Protein 7UGB (pdb70)

Sequence (347 aa):
PEMVRGQVFDVGPRYTNLSYIGEGAYGMVCSAYDNLNKVRVAIKKISPFEHQTYCQRTLREIKILLRFRHENIIGINDIIRAPTIEQMKDVYIVQDLMETDLYKLLKTQHLSNDHICYFLYQILRGLKYIHSANVLHRDLKPSNLLLNTTCDLKICDFGLARVALTEYVATRWYRAPEIMLNSKGYTKSSIDIWSVGCILAEMLSNRPIFPGKHYLDQLLNHILGILGSPSQEDLNCIINLKARNYLLSLPHKNKVPWNRLFPNADSKALDLLDKMLTFNPHKRIEVEQALAHPYLEQYYDPSDEPIAEAPFKLDDLPKEKLKELIFEETARFQPIRARRGLPRLAVSD

B-factor: mean 47.33, std 16.4, range [21.01, 119.12]

InterPro domains:
  IPR000719 Protein kinase domain [PF00069] (23-311)
  IPR000719 Protein kinase domain [PS50011] (23-311)
  IPR000719 Protein kinase domain [SM00220] (23-311)
  IPR003527 Mitogen-activated protein (MAP) kinase, conserved site [PS01351] (57-159)
  IPR008271 Serine/threonine-protein kinase, active site [PS00108] (143-155)
  IPR008349 Mitogen-activated protein (MAP) kinase, ERK1/2 [PR01770] (11-28)
  IPR008349 Mitogen-activated protein (MAP) kinase, ERK1/2 [PR01770] (116-125)
  IPR008349 Mitogen-activated protein (MAP) kinase, ERK1/2 [PR01770] (171-181)
  IPR008349 Mitogen-activated protein (MAP) kinase, ERK1/2 [PR01770] (229-240)
  IPR008349 Mitogen-activated protein (MAP) kinase, ERK1/2 [PR01770] (250-260)
  IPR008349 Mitogen-activated protein (MAP) kinase, ERK1/2 [PR01770] (311-321)
  IPR011009 Protein kinase-like domain superfamily [SSF56112] (17-320)
  IPR017441 Protein kinase, ATP binding site [PS00107] (29-53)
  IPR050117 Mitogen-activated protein (MAP) kinase [PTHR24055] (22-313)

Foldseek 3Di:
DDDDPRHDDPPDDQWADWAFDQDFPFWGKIWTAGNVVGHIWIKTKGQQLVDQLNLLLLLQQLVVQDQDDDQQAKHFPAKDADPDLVRGGMIITITHDFDAWQLVVLVPDADDLVLLLLLLLSLLLVLQQCVLQQKAQQDDDRRQWGAHPVGRTHGHRSSPMDRQAPDDGPAPLQFALCRLLVLPSDGNLRVLSSSLQVSLCSLPSDGQQHAPDSVRSVCSLCQAQWQDDPVLLVSRPPPVSSVVSVPDDTHDHHQPCVVRVPDDVQSSVLSCLSSDNRSVSRDDSLVSCVRPSNVVPNDVVPRDHDPHHDDRSPDDSVVSSVSSCVSNVVNDD/DCVVVVHDDDDPVD

CATH classification: 1.10.510.10

Organism: Rattus norvegicus (NCBI:txid10116)

Radius of gyration: 20.98 Å; Cα contacts (8 Å, |Δi|>4): 570; chains: 2; bounding box: 49×48×61 Å

GO terms:
  GO:0035094 response to nicotine (P, IGI)
  GO:0004674 protein serine/threonine kinase activity (F, IDA)
  GO:0018105 peptidyl-serine phosphorylation (P, IDA)
  GO:0005737 cytoplasm (C, IDA)
  GO:0005886 plasma membrane (C, IDA)
  GO:0005901 caveola (C, IDA)
  GO:0005634 nucleus (C, TAS)
  GO:0005739 mitochondrion (C, TAS)
  GO:0005769 early endosome (C, TAS)
  GO:0005770 late endosome (C, TAS)
  GO:0005794 Golgi apparatus (C, TAS)
  GO:0005829 cytosol (C, TAS)
  GO:0005856 cytoskeleton (C, TAS)
  GO:0005901 caveola (C, TAS)
  GO:0005925 focal adhesion (C, TAS)
  GO:2000641 regulation of early endosome to late endosome transport (P, TAS)
  GO:0032872 regulation of stress-activated MAPK cascade (P, TAS)
  GO:0051493 regulation of cytoskeleton organization (P, TAS)
  GO:0072584 caveolin-mediated endocytosis (P, TAS)
  GO:0090170 regulation of Golgi inheritance (P, TAS)

Structure (mmCIF, N/CA/C/O backbone):
data_7UGB
#
_entry.id   7UGB
#
_cell.length_a   45.888
_cell.length_b   66.679
_cell.length_c   116.969
_cell.angle_alpha   90.000
_cell.angle_beta   90.000
_cell.angle_gamma   90.000
#
_symmetry.space_group_name_H-M   'P 21 21 21'
#
loop_
_entity.id
_entity.type
_entity.pdbx_description
1 polymer 'Mitogen-activated protein kinase 1'
2 polymer 'Interferon-stimulated gene 20 kDa protein'
3 non-polymer 'PHOSPHOAMINOPHOSPHONIC ACID-ADENYLATE ESTER'
4 water water
#
loop_
_atom_site.group_PDB
_atom_site.id
_atom_site.type_symbol
_atom_site.label_atom_id
_atom_site.label_alt_id
_atom_site.label_comp_id
_atom_site.label_asym_id
_atom_site.label_entity_id
_atom_site.label_seq_id
_atom_site.pdbx_PDB_ins_code
_atom_site.Cartn_x
_atom_site.Cartn_y
_atom_site.Cartn_z
_atom_site.occupancy
_atom_site.B_iso_or_equiv
_atom_site.auth_seq_id
_atom_site.auth_comp_id
_atom_site.auth_asym_id
_atom_site.auth_atom_id
_atom_site.pdbx_PDB_model_num
ATOM 1 N N . PRO A 1 31 ? -22.841 7.914 0.007 1.00 93.33 11 PRO A N 1
ATOM 2 C CA . PRO A 1 31 ? -22.164 7.039 0.974 1.00 94.85 11 PRO A CA 1
ATOM 3 C C . PRO A 1 31 ? -22.760 7.174 2.373 1.00 92.47 11 PRO A C 1
ATOM 4 O O . PRO A 1 31 ? -22.859 8.285 2.878 1.00 92.02 11 PRO A O 1
ATOM 8 N N . GLU A 1 32 ? -23.137 6.062 2.997 1.00 92.67 12 GLU A N 1
ATOM 9 C CA . GLU A 1 32 ? -23.836 6.124 4.274 1.00 93.03 12 GLU A CA 1
ATOM 10 C C . GLU A 1 32 ? -22.866 6.380 5.430 1.00 90.74 12 GLU A C 1
ATOM 11 O O . GLU A 1 32 ? -21.707 5.959 5.404 1.00 91.51 12 GLU A O 1
ATOM 17 N N . MET A 1 33 ? -23.353 7.098 6.443 1.00 91.93 13 MET A N 1
ATOM 18 C CA . MET A 1 33 ? -22.577 7.438 7.631 1.00 86.23 13 MET A CA 1
ATOM 19 C C . MET A 1 33 ? -23.203 6.802 8.867 1.00 85.70 13 MET A C 1
ATOM 20 O O . MET A 1 33 ? -24.430 6.746 8.993 1.00 89.14 13 MET A O 1
ATOM 25 N N . VAL A 1 34 ? -22.355 6.322 9.778 1.00 84.50 14 VAL A N 1
ATOM 26 C CA . VAL A 1 34 ? -22.791 5.708 11.031 1.00 78.83 14 VAL A CA 1
ATOM 27 C C . VAL A 1 34 ? -22.067 6.390 12.183 1.00 83.31 14 VAL A C 1
ATOM 28 O O . VAL A 1 34 ? -20.837 6.303 12.280 1.00 83.93 14 VAL A O 1
ATOM 32 N N . ARG A 1 35 ? -22.8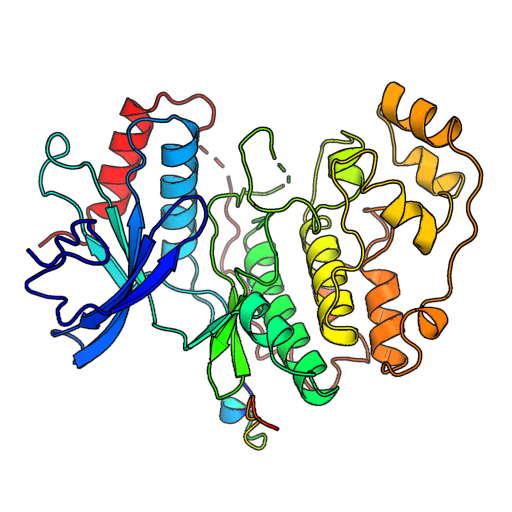29 7.043 13.069 1.00 83.48 15 ARG A N 1
ATOM 33 C CA . ARG A 1 35 ? -22.262 7.749 14.221 1.00 80.96 15 ARG A CA 1
ATOM 34 C C . ARG A 1 35 ? -21.164 8.718 13.785 1.00 86.96 15 ARG A C 1
ATOM 35 O O . ARG A 1 35 ? -20.092 8.786 14.395 1.00 92.03 15 ARG A O 1
ATOM 43 N N . GLY A 1 36 ? -21.425 9.464 12.710 1.00 89.41 16 GLY A N 1
ATOM 44 C CA . GLY A 1 36 ? -20.532 10.498 12.239 1.00 91.83 16 GLY A CA 1
ATOM 45 C C . GLY A 1 36 ? -19.421 10.031 11.317 1.00 93.18 16 GLY A C 1
ATOM 46 O O . GLY A 1 36 ? -18.896 10.840 10.544 1.00 98.80 16 GLY A O 1
ATOM 47 N N . GLN A 1 37 ? -19.043 8.756 11.380 1.00 92.88 17 GLN A N 1
ATOM 48 C CA . GLN A 1 37 ? -17.988 8.219 10.526 1.00 93.01 17 GLN A CA 1
ATOM 49 C C . GLN A 1 37 ? -18.577 7.676 9.226 1.00 94.96 17 GLN A C 1
ATOM 50 O O . GLN A 1 37 ? -19.658 7.077 9.217 1.00 93.53 17 GLN A O 1
ATOM 56 N N . VAL A 1 38 ? -17.854 7.888 8.125 1.00 87.17 18 VAL A N 1
ATOM 57 C CA . VAL A 1 38 ? -18.283 7.426 6.809 1.00 84.48 18 VAL A CA 1
ATOM 58 C C . VAL A 1 38 ? -18.035 5.927 6.680 1.00 72.53 18 VAL A C 1
ATOM 59 O O . VAL A 1 38 ? -17.051 5.390 7.199 1.00 69.44 18 VAL A O 1
ATOM 63 N N . PHE A 1 39 ? -18.939 5.242 5.964 1.00 71.94 19 PHE A N 1
ATOM 64 C CA . PHE A 1 39 ? -18.825 3.809 5.655 1.00 68.80 19 PHE A CA 1
ATOM 65 C C . PHE A 1 39 ? -19.095 3.623 4.161 1.00 64.97 19 PHE A C 1
ATOM 66 O O . PHE A 1 39 ? -20.226 3.352 3.752 1.00 62.31 19 PHE A O 1
ATOM 74 N N . ASP A 1 40 ? -18.052 3.758 3.344 1.00 57.03 20 ASP A N 1
ATOM 75 C CA . ASP A 1 40 ? -18.229 3.730 1.895 1.00 62.74 20 ASP A CA 1
ATOM 76 C C . ASP A 1 40 ? -18.158 2.281 1.422 1.00 59.33 20 ASP A C 1
ATOM 77 O O . ASP A 1 40 ? -17.157 1.814 0.871 1.00 57.26 20 ASP A O 1
ATOM 82 N N . VAL A 1 41 ? -19.259 1.563 1.643 1.00 56.43 21 VAL A N 1
ATOM 83 C CA . VAL A 1 41 ? -19.337 0.134 1.367 1.00 55.93 21 VAL A CA 1
ATOM 84 C C . VAL A 1 41 ? -20.373 -0.207 0.308 1.00 57.59 21 VAL A C 1
ATOM 85 O O . VAL A 1 41 ? -20.517 -1.384 -0.035 1.00 55.46 21 VAL A O 1
ATOM 89 N N . GLY A 1 42 ? -21.105 0.776 -0.212 1.00 56.98 22 GLY A N 1
ATOM 90 C CA . GLY A 1 42 ? -22.088 0.526 -1.243 1.00 56.83 22 GLY A CA 1
ATOM 91 C C . GLY A 1 42 ? -21.449 0.381 -2.603 1.00 59.70 22 GLY A C 1
ATOM 92 O O . GLY A 1 42 ? -20.270 0.699 -2.818 1.00 62.79 22 GLY A O 1
ATOM 93 N N . PRO A 1 43 ? -22.239 -0.111 -3.573 1.00 59.92 23 PRO A N 1
ATOM 94 C CA . PRO A 1 43 ? -23.650 -0.495 -3.451 1.00 57.38 23 PRO A CA 1
ATOM 95 C C . PRO A 1 43 ? -23.876 -1.921 -2.932 1.00 54.27 23 PRO A C 1
ATOM 96 O O . PRO A 1 43 ? -25.024 -2.286 -2.689 1.00 56.54 23 PRO A O 1
ATOM 100 N N . ARG A 1 44 ? -22.820 -2.720 -2.768 1.00 54.38 24 ARG A N 1
ATOM 101 C CA . ARG A 1 44 ? -23.032 -4.109 -2.364 1.00 52.29 24 ARG A CA 1
ATOM 102 C C . ARG A 1 44 ? -23.621 -4.203 -0.959 1.00 53.38 24 ARG A C 1
ATOM 103 O O . ARG A 1 44 ? -24.572 -4.961 -0.729 1.00 51.01 24 ARG A O 1
ATOM 111 N N . TYR A 1 45 ? -23.097 -3.426 -0.012 1.00 50.11 25 TYR A N 1
ATOM 112 C CA . TYR A 1 45 ? -23.549 -3.473 1.373 1.00 49.72 25 TYR A CA 1
ATOM 113 C C . TYR A 1 45 ? -24.316 -2.201 1.717 1.00 53.33 25 TYR A C 1
ATOM 114 O O . TYR A 1 45 ? -23.841 -1.094 1.439 1.00 51.70 25 TYR A O 1
ATOM 123 N N . THR A 1 46 ? -25.495 -2.367 2.327 1.00 52.20 26 THR A N 1
ATOM 124 C CA . THR A 1 46 ? -26.437 -1.282 2.586 1.00 54.60 26 THR A CA 1
ATOM 125 C C . THR A 1 46 ? -27.094 -1.491 3.951 1.00 54.89 26 THR A C 1
ATOM 126 O O . THR A 1 46 ? -26.878 -2.506 4.620 1.00 56.74 26 THR A O 1
ATOM 130 N N . ASN A 1 47 ? -27.912 -0.519 4.364 1.00 58.37 27 ASN A N 1
ATOM 131 C CA . ASN A 1 47 ? -28.730 -0.612 5.580 1.00 62.07 27 ASN A CA 1
ATOM 132 C C . ASN A 1 47 ? -27.862 -0.863 6.818 1.00 59.72 27 ASN A C 1
ATOM 133 O O . ASN A 1 47 ? -28.051 -1.824 7.564 1.00 58.19 27 ASN A O 1
ATOM 138 N N . LEU A 1 48 ? -26.912 0.043 7.031 1.00 59.85 28 LEU A N 1
ATOM 139 C CA . LEU A 1 48 ? -25.941 -0.103 8.105 1.00 57.06 28 LEU A CA 1
ATOM 140 C C . LEU A 1 48 ? -26.586 0.080 9.475 1.00 58.95 28 LEU A C 1
ATOM 141 O O . LEU A 1 48 ? -27.600 0.766 9.627 1.00 62.59 28 LEU A O 1
ATOM 146 N N . SER A 1 49 ? -25.975 -0.536 10.484 1.00 58.45 29 SER A N 1
ATOM 147 C CA . SER A 1 49 ? -26.417 -0.377 11.865 1.00 59.63 29 SER A CA 1
ATOM 148 C C . SER A 1 49 ? -25.212 -0.528 12.785 1.00 58.24 29 SER A C 1
ATOM 149 O O . SER A 1 49 ? -24.440 -1.484 12.652 1.00 54.64 29 SER A O 1
ATOM 152 N N . TYR A 1 50 ? -25.049 0.421 13.702 1.00 61.48 30 TYR A N 1
ATOM 153 C CA . TYR A 1 50 ? -23.881 0.428 14.570 1.00 60.88 30 TYR A CA 1
ATOM 154 C C . TYR A 1 50 ? -23.876 -0.790 15.489 1.00 59.20 30 TYR A C 1
ATOM 155 O O . TYR A 1 50 ? -24.894 -1.126 16.098 1.00 60.98 30 TYR A O 1
ATOM 164 N N . ILE A 1 51 ? -22.719 -1.444 15.599 1.00 56.15 31 ILE A N 1
ATOM 165 C CA . ILE A 1 51 ? -22.553 -2.559 16.524 1.00 54.90 31 ILE A CA 1
ATOM 166 C C . ILE A 1 51 ? -21.707 -2.109 17.705 1.00 60.53 31 ILE A C 1
ATOM 167 O O . ILE A 1 51 ? -22.170 -2.104 18.852 1.00 63.25 31 ILE A O 1
ATOM 172 N N . GLY A 1 52 ? -20.465 -1.737 17.431 1.00 61.80 32 GLY A N 1
ATOM 173 C CA . GLY A 1 52 ? -19.576 -1.304 18.488 1.00 63.75 32 GLY A CA 1
ATOM 174 C C . GLY A 1 52 ? -18.223 -0.949 17.917 1.00 61.99 32 GLY A C 1
ATOM 175 O O . GLY A 1 52 ? -18.039 -0.889 16.700 1.00 57.97 32 GLY A O 1
ATOM 176 N N . GLU A 1 53 ? -17.273 -0.705 18.817 1.00 60.18 33 GLU A N 1
ATOM 177 C CA . GLU A 1 53 ? -15.920 -0.326 18.443 1.00 65.74 33 GLU A CA 1
ATOM 178 C C . GLU A 1 53 ? -14.939 -0.950 19.421 1.00 68.21 33 GLU A C 1
ATOM 179 O O . GLU A 1 53 ? -15.200 -0.997 20.627 1.00 72.22 33 GLU A O 1
ATOM 185 N N . GLY A 1 54 ? -13.818 -1.423 18.901 1.00 55.98 34 GLY A N 1
ATOM 186 C CA . GLY A 1 54 ? -12.662 -1.741 19.710 1.00 59.39 34 GLY A CA 1
ATOM 187 C C . GLY A 1 54 ? -11.759 -0.536 19.850 1.00 60.12 34 GLY A C 1
ATOM 188 O O . GLY A 1 54 ? -12.203 0.615 19.783 1.00 66.19 34 GLY A O 1
ATOM 189 N N . ALA A 1 55 ? -10.470 -0.797 20.049 1.00 66.12 35 ALA A N 1
ATOM 190 C CA . ALA A 1 55 ? -9.470 0.261 20.089 1.00 67.03 35 ALA A CA 1
ATOM 191 C C . ALA A 1 55 ? -8.876 0.560 18.716 1.00 69.92 35 ALA A C 1
ATOM 192 O O . ALA A 1 55 ? -8.057 1.478 18.600 1.00 67.84 35 ALA A O 1
ATOM 194 N N . TYR A 1 56 ? -9.283 -0.177 17.673 1.00 58.70 36 TYR A N 1
ATOM 195 C CA . TYR A 1 56 ? -8.659 -0.059 16.362 1.00 61.46 36 TYR A CA 1
ATOM 196 C C . TYR A 1 56 ? -9.633 -0.066 15.191 1.00 64.52 36 TYR A C 1
ATOM 197 O O . TYR A 1 56 ? -9.195 0.167 14.060 1.00 67.12 36 TYR A O 1
ATOM 206 N N . GLY A 1 57 ? -10.919 -0.331 15.407 1.00 63.68 37 GLY A N 1
ATOM 207 C CA . GLY A 1 57 ? -11.868 -0.353 14.307 1.00 60.02 37 GLY A CA 1
ATOM 208 C C . GLY A 1 57 ? -13.279 -0.135 14.777 1.00 58.79 37 GLY A C 1
ATOM 209 O O . GLY A 1 57 ? -13.635 -0.461 15.917 1.00 58.29 37 GLY A O 1
ATOM 210 N N . MET A 1 58 ? -14.105 0.426 13.893 1.00 57.21 38 MET A N 1
ATOM 211 C CA . MET A 1 58 ? -15.531 0.598 14.132 1.00 59.10 38 MET A CA 1
ATOM 212 C C . MET A 1 58 ? -16.300 -0.465 13.359 1.00 50.46 38 MET A C 1
ATOM 213 O O . MET A 1 58 ? -16.082 -0.636 12.156 1.00 47.55 38 MET A O 1
ATOM 218 N N . VAL A 1 59 ? -17.202 -1.164 14.045 1.00 48.81 39 VAL A N 1
ATOM 219 C CA . VAL A 1 59 ? -17.905 -2.315 13.484 1.00 48.29 39 VAL A CA 1
ATOM 220 C C . VAL A 1 59 ? -19.383 -1.972 13.338 1.00 49.40 39 VAL A C 1
ATOM 221 O O . VAL A 1 59 ? -20.020 -1.503 14.291 1.00 50.86 39 VAL A O 1
ATOM 225 N N . CYS A 1 60 ? -19.916 -2.195 12.138 1.00 46.79 40 CYS A N 1
ATOM 226 C CA . CYS A 1 60 ? -21.337 -2.093 11.855 1.00 48.28 40 CYS A CA 1
ATOM 227 C C . CYS A 1 60 ? -21.835 -3.404 11.267 1.00 48.20 40 CYS A C 1
ATOM 228 O O . CYS A 1 60 ? -21.058 -4.236 10.791 1.00 43.19 40 CYS A O 1
ATOM 231 N N . SER A 1 61 ? -23.151 -3.570 11.294 1.00 50.58 41 SER A N 1
ATOM 232 C CA . SER A 1 61 ? -23.813 -4.589 10.496 1.00 46.85 41 SER A CA 1
ATOM 233 C C . SER A 1 61 ? -24.333 -3.954 9.215 1.00 46.77 41 SER A C 1
ATOM 234 O O . SER A 1 61 ? -24.593 -2.751 9.158 1.00 49.27 41 SER A O 1
ATOM 237 N N . ALA A 1 62 ? -24.484 -4.779 8.185 1.00 46.67 42 ALA A N 1
ATOM 238 C CA . ALA A 1 62 ? -24.945 -4.312 6.891 1.00 46.13 42 ALA A CA 1
ATOM 239 C C . ALA A 1 62 ? -25.626 -5.466 6.176 1.00 46.72 42 ALA A C 1
ATOM 240 O O . ALA A 1 62 ? -25.418 -6.633 6.509 1.00 46.90 42 ALA A O 1
ATOM 242 N N . TYR A 1 63 ? -26.442 -5.126 5.187 1.00 50.53 43 TYR A N 1
ATOM 243 C CA . TYR A 1 63 ? -27.082 -6.120 4.336 1.00 48.89 43 TYR A CA 1
ATOM 244 C C . TYR A 1 63 ? -26.217 -6.332 3.100 1.00 47.24 43 TYR A C 1
ATOM 245 O O . TYR A 1 63 ? -25.890 -5.374 2.389 1.00 46.93 43 TYR A O 1
ATOM 254 N N . ASP A 1 64 ? -25.834 -7.583 2.856 1.00 49.47 44 ASP A N 1
ATOM 255 C CA . ASP A 1 64 ? -25.055 -7.971 1.682 1.00 46.15 44 ASP A CA 1
ATOM 256 C C . ASP A 1 64 ? -26.051 -8.290 0.575 1.00 50.69 44 ASP A C 1
ATOM 257 O O . ASP A 1 64 ? -26.707 -9.330 0.607 1.00 48.92 44 ASP A O 1
ATOM 262 N N . ASN A 1 65 ? -26.167 -7.392 -0.408 1.00 48.93 45 ASN A N 1
ATOM 263 C CA . ASN A 1 65 ? -27.142 -7.563 -1.476 1.00 51.97 45 ASN A CA 1
ATOM 264 C C . ASN A 1 65 ? -26.752 -8.646 -2.474 1.00 52.96 45 ASN A C 1
ATOM 265 O O . ASN A 1 65 ? -27.576 -8.996 -3.325 1.00 55.85 45 ASN A O 1
ATOM 270 N N . LEU A 1 66 ? -25.524 -9.160 -2.416 1.00 53.09 46 LEU A N 1
ATOM 271 C CA . LEU A 1 66 ? -25.156 -10.308 -3.240 1.00 54.92 46 LEU A CA 1
ATOM 272 C C . LEU A 1 66 ? -25.653 -11.605 -2.610 1.00 53.06 46 LEU A C 1
ATOM 273 O O . LEU A 1 66 ? -26.446 -12.337 -3.208 1.00 56.37 46 LEU A O 1
ATOM 278 N N . ASN A 1 67 ? -25.213 -11.890 -1.388 1.00 48.46 47 ASN A N 1
ATOM 279 C CA . ASN A 1 67 ? -25.573 -13.129 -0.706 1.00 51.71 47 ASN A CA 1
ATOM 280 C C . ASN A 1 67 ? -26.911 -13.048 0.018 1.00 52.51 47 ASN A C 1
ATOM 281 O O . ASN A 1 67 ? -27.368 -14.067 0.550 1.00 53.61 47 ASN A O 1
ATOM 286 N N . LYS A 1 68 ? -27.528 -11.868 0.072 1.00 49.55 48 LYS A N 1
ATOM 287 C CA . LYS A 1 68 ? -28.871 -11.691 0.630 1.00 53.64 48 LYS A CA 1
ATOM 288 C C . LYS A 1 68 ? -28.941 -12.103 2.103 1.00 53.90 48 LYS A C 1
ATOM 289 O O . LYS A 1 68 ? -29.893 -12.758 2.534 1.00 57.17 48 LYS A O 1
ATOM 295 N N . VAL A 1 69 ? -27.934 -11.701 2.886 1.00 48.09 49 VAL A N 1
ATOM 296 C CA . VAL A 1 69 ? -27.911 -11.875 4.338 1.00 52.88 49 VAL A CA 1
ATOM 297 C C . VAL A 1 69 ? -27.208 -10.670 4.953 1.00 50.29 49 VAL A C 1
ATOM 298 O O . VAL A 1 69 ? -26.459 -9.955 4.285 1.00 50.84 49 VAL A O 1
ATOM 302 N N . ARG A 1 70 ? -27.434 -10.464 6.251 1.00 52.73 50 ARG A N 1
ATOM 303 C CA . ARG A 1 70 ? -26.727 -9.422 6.993 1.00 50.21 50 ARG A CA 1
ATOM 304 C C . ARG A 1 70 ? -25.359 -9.918 7.458 1.00 47.37 50 ARG A C 1
ATOM 305 O O . ARG A 1 70 ? -25.210 -11.064 7.891 1.00 48.12 50 ARG A O 1
ATOM 313 N N . VAL A 1 71 ? -24.358 -9.038 7.355 1.00 44.57 51 VAL A N 1
ATOM 314 C CA . VAL A 1 71 ? -22.964 -9.325 7.672 1.00 37.65 51 VAL A CA 1
ATOM 315 C C . VAL A 1 71 ? -22.455 -8.263 8.643 1.00 39.71 51 VAL A C 1
ATOM 316 O O . VAL A 1 71 ? -23.144 -7.287 8.940 1.00 41.09 51 VAL A O 1
ATOM 320 N N . ALA A 1 72 ? -21.230 -8.460 9.131 1.00 36.59 52 ALA A N 1
ATOM 321 C CA . ALA A 1 72 ? -20.519 -7.461 9.921 1.00 37.34 52 ALA A CA 1
ATOM 322 C C . ALA A 1 72 ? -19.409 -6.841 9.079 1.00 38.33 52 ALA A C 1
ATOM 323 O O . ALA A 1 72 ? -18.780 -7.524 8.265 1.00 37.64 52 ALA A O 1
ATOM 325 N N . ILE A 1 73 ? -19.168 -5.545 9.266 1.00 38.98 53 ILE A N 1
ATOM 326 C CA . ILE A 1 73 ? -18.125 -4.838 8.529 1.00 37.94 53 ILE A CA 1
ATOM 327 C C . ILE A 1 73 ? -17.319 -4.008 9.512 1.00 43.79 53 ILE A C 1
ATOM 328 O O . ILE A 1 73 ? -17.881 -3.170 10.226 1.00 43.83 53 ILE A O 1
ATOM 333 N N . LYS A 1 74 ? -16.007 -4.222 9.531 1.00 40.68 54 LYS A N 1
ATOM 334 C CA . LYS A 1 74 ? -15.107 -3.467 10.391 1.00 44.17 54 LYS A CA 1
ATOM 335 C C . LYS A 1 74 ? -14.315 -2.476 9.545 1.00 44.44 54 LYS A C 1
ATOM 336 O O . LYS A 1 74 ? -13.667 -2.862 8.570 1.00 42.35 54 LYS A O 1
ATOM 342 N N . LYS A 1 75 ? -14.386 -1.200 9.907 1.00 43.59 55 LYS A N 1
ATOM 343 C CA . LYS A 1 75 ? -13.627 -0.153 9.237 1.00 45.18 55 LYS A CA 1
ATOM 344 C C . LYS A 1 75 ? -12.328 0.108 9.993 1.00 49.90 55 LYS A C 1
ATOM 345 O O . LYS A 1 75 ? -12.345 0.346 11.208 1.00 47.36 55 LYS A O 1
ATOM 351 N N . ILE A 1 76 ? -11.207 0.064 9.274 1.00 47.66 56 ILE A N 1
ATOM 352 C CA . ILE A 1 76 ? -9.890 0.358 9.825 1.00 52.35 56 ILE A CA 1
ATOM 353 C C . ILE A 1 76 ? -9.260 1.468 8.996 1.00 49.68 56 ILE A C 1
ATOM 354 O O . ILE A 1 76 ? -9.338 1.453 7.762 1.00 49.94 56 ILE A O 1
ATOM 359 N N . SER A 1 77 ? -8.622 2.421 9.674 1.00 51.91 57 SER A N 1
ATOM 360 C CA . SER A 1 77 ? -7.913 3.526 9.030 1.00 54.88 57 SER A CA 1
ATOM 361 C C . SER A 1 77 ? -6.471 3.535 9.530 1.00 55.80 57 SER A C 1
ATOM 362 O O . SER A 1 77 ? -6.086 4.398 10.330 1.00 59.02 57 SER A O 1
ATOM 365 N N . PRO A 1 78 ? -5.642 2.609 9.055 1.00 53.48 58 PRO A N 1
ATOM 366 C CA . PRO A 1 78 ? -4.375 2.298 9.739 1.00 56.54 58 PRO A CA 1
ATOM 367 C C . PRO A 1 78 ? -3.116 2.924 9.154 1.00 56.34 58 PRO A C 1
ATOM 368 O O . PRO A 1 78 ? -2.048 2.746 9.744 1.00 57.16 58 PRO A O 1
ATOM 372 N N . PHE A 1 79 ? -3.194 3.645 8.044 1.00 57.88 59 PHE A N 1
ATOM 373 C CA . PHE A 1 79 ? -1.982 3.908 7.286 1.00 59.67 59 PHE A CA 1
ATOM 374 C C . PHE A 1 79 ? -1.133 5.032 7.864 1.00 66.91 59 PHE A C 1
ATOM 375 O O . PHE A 1 79 ? -0.032 5.271 7.361 1.00 70.51 59 PHE A O 1
ATOM 383 N N . GLU A 1 80 ? -1.584 5.688 8.928 1.00 69.31 60 GLU A N 1
ATOM 384 C CA . GLU A 1 80 ? -0.804 6.750 9.546 1.00 76.54 60 GLU A CA 1
ATOM 385 C C . GLU A 1 80 ? 0.211 6.247 10.563 1.00 75.02 60 GLU A C 1
ATOM 386 O O . GLU A 1 80 ? 1.133 6.993 10.914 1.00 75.79 60 GLU A O 1
ATOM 392 N N . HIS A 1 81 ? 0.075 5.013 11.045 1.00 70.96 61 HIS A N 1
ATOM 393 C CA . HIS A 1 81 ? 0.911 4.532 12.135 1.00 74.60 61 HIS A CA 1
ATOM 394 C C . HIS A 1 81 ? 1.472 3.155 11.831 1.00 68.76 61 HIS A C 1
ATOM 395 O O . HIS A 1 81 ? 0.763 2.277 11.333 1.00 65.05 61 HIS A O 1
ATOM 402 N N . GLN A 1 82 ? 2.755 2.981 12.157 1.00 67.80 62 GLN A N 1
ATOM 403 C CA . GLN A 1 82 ? 3.421 1.692 11.997 1.00 68.88 62 GLN A CA 1
ATOM 404 C C . GLN A 1 82 ? 2.615 0.557 12.625 1.00 64.70 62 GLN A C 1
ATOM 405 O O . GLN A 1 82 ? 2.345 -0.459 11.972 1.00 58.15 62 GLN A O 1
ATOM 411 N N . THR A 1 83 ? 2.186 0.722 13.878 1.00 64.44 63 THR A N 1
ATOM 412 C CA . THR A 1 83 ? 1.559 -0.392 14.590 1.00 66.23 63 THR A CA 1
ATOM 413 C C . THR A 1 83 ? 0.197 -0.747 14.001 1.00 59.70 63 THR A C 1
ATOM 414 O O . THR A 1 83 ? -0.155 -1.931 13.918 1.00 56.01 63 THR A O 1
ATOM 418 N N . TYR A 1 84 ? -0.588 0.262 13.609 1.00 59.75 64 TYR A N 1
ATOM 419 C CA . TYR A 1 84 ? -1.884 0.010 12.978 1.00 55.38 64 TYR A CA 1
ATOM 420 C C . TYR A 1 84 ? -1.733 -0.825 11.712 1.00 52.37 64 TYR A C 1
ATOM 421 O O . TYR A 1 84 ? -2.506 -1.762 11.480 1.00 47.74 64 TYR A O 1
ATOM 430 N N . CYS A 1 85 ? -0.772 -0.467 10.858 1.00 54.48 65 CYS A N 1
ATOM 431 C CA . CYS A 1 85 ? -0.548 -1.220 9.628 1.00 53.48 65 CYS A CA 1
ATOM 432 C C . CYS A 1 85 ? -0.217 -2.674 9.932 1.00 49.02 65 CYS A C 1
ATOM 433 O O . CYS A 1 85 ? -0.777 -3.593 9.320 1.00 45.66 65 CYS A O 1
ATOM 436 N N . GLN A 1 86 ? 0.679 -2.902 10.895 1.00 51.88 66 GLN A N 1
ATOM 437 C CA . GLN A 1 86 ? 1.033 -4.269 11.270 1.00 52.03 66 GLN A CA 1
ATOM 438 C C . GLN A 1 86 ? -0.196 -5.065 11.691 1.00 45.46 66 GLN A C 1
ATOM 439 O O . GLN A 1 86 ? -0.396 -6.194 11.235 1.00 43.70 66 GLN A O 1
ATOM 445 N N . ARG A 1 87 ? -1.026 -4.497 12.573 1.00 47.58 67 ARG A N 1
ATOM 446 C CA . ARG A 1 87 ? -2.224 -5.206 13.022 1.00 44.64 67 ARG A CA 1
ATOM 447 C C . ARG A 1 87 ? -3.118 -5.574 11.843 1.00 45.62 67 ARG A C 1
ATOM 448 O O . ARG A 1 87 ? -3.637 -6.695 11.771 1.00 42.54 67 ARG A O 1
ATOM 456 N N . THR A 1 88 ? -3.313 -4.635 10.916 1.00 42.26 68 THR A N 1
ATOM 457 C CA . THR A 1 88 ? -4.172 -4.876 9.764 1.00 39.00 68 THR A CA 1
ATOM 458 C C . THR A 1 88 ? -3.604 -5.979 8.877 1.00 39.58 68 THR A C 1
ATOM 459 O O . THR A 1 88 ? -4.318 -6.911 8.491 1.00 37.13 68 THR A O 1
ATOM 463 N N . LEU A 1 89 ? -2.313 -5.892 8.547 1.00 42.48 69 LEU A N 1
ATOM 464 C CA . LEU A 1 89 ? -1.718 -6.901 7.679 1.00 41.40 69 LEU A CA 1
ATOM 465 C C . LEU A 1 89 ? -1.718 -8.273 8.341 1.00 41.12 69 LEU A C 1
ATOM 466 O O . LEU A 1 89 ? -1.991 -9.276 7.677 1.00 42.85 69 LEU A O 1
ATOM 471 N N . ARG A 1 90 ? -1.423 -8.345 9.645 1.00 40.33 70 ARG A N 1
ATOM 472 C CA . ARG A 1 90 ? -1.396 -9.649 10.311 1.00 44.64 70 ARG A CA 1
ATOM 473 C C . ARG A 1 90 ? -2.778 -10.292 10.316 1.00 40.58 70 ARG A C 1
ATOM 474 O O . ARG A 1 90 ? -2.926 -11.474 9.983 1.00 38.81 70 ARG A O 1
ATOM 482 N N . GLU A 1 91 ? -3.807 -9.529 10.693 1.00 40.17 71 GLU A N 1
ATOM 483 C CA . GLU A 1 91 ? -5.145 -10.108 10.776 1.00 38.76 71 GLU A CA 1
ATOM 484 C C . GLU A 1 91 ? -5.623 -10.592 9.415 1.00 38.64 71 GLU A C 1
ATOM 485 O O . GLU A 1 91 ? -6.203 -11.678 9.301 1.00 36.56 71 GLU A O 1
ATOM 491 N N . ILE A 1 92 ? -5.386 -9.805 8.367 1.00 35.47 72 ILE A N 1
ATOM 492 C CA . ILE A 1 92 ? -5.851 -10.198 7.042 1.00 34.45 72 ILE A CA 1
ATOM 493 C C . ILE A 1 92 ? -5.090 -11.424 6.533 1.00 38.61 72 ILE A C 1
ATOM 494 O O . ILE A 1 92 ? -5.695 -12.351 5.984 1.00 38.32 72 ILE A O 1
ATOM 499 N N . LYS A 1 93 ? -3.762 -11.452 6.685 1.00 35.95 73 LYS A N 1
ATOM 500 C CA . LYS A 1 93 ? -3.006 -12.578 6.140 1.00 40.05 73 LYS A CA 1
ATOM 501 C C . LYS A 1 93 ? -3.403 -13.883 6.815 1.00 38.28 73 LYS A C 1
ATOM 502 O O . LYS A 1 93 ? -3.488 -14.931 6.163 1.00 40.02 73 LYS A O 1
ATOM 508 N N . ILE A 1 94 ? -3.656 -13.829 8.122 1.00 32.27 74 ILE A N 1
ATOM 509 C CA . ILE A 1 94 ? -3.970 -15.031 8.882 1.00 34.68 74 ILE A CA 1
ATOM 510 C C . ILE A 1 94 ? -5.403 -15.475 8.624 1.00 36.46 74 ILE A C 1
ATOM 511 O O . ILE A 1 94 ? -5.660 -16.644 8.306 1.00 36.98 74 ILE A O 1
ATOM 516 N N . LEU A 1 95 ? -6.359 -14.551 8.762 1.00 33.44 75 LEU A N 1
ATOM 517 C CA . LEU A 1 95 ? -7.762 -14.933 8.651 1.00 33.73 75 LEU A CA 1
ATOM 518 C C . LEU A 1 95 ? -8.113 -15.380 7.242 1.00 36.72 75 LEU A C 1
ATOM 519 O O . LEU A 1 95 ? -9.011 -16.208 7.062 1.00 38.91 75 LEU A O 1
ATOM 524 N N . LEU A 1 96 ? -7.419 -14.859 6.229 1.00 35.50 76 LEU A N 1
ATOM 525 C CA . LEU A 1 96 ? -7.671 -15.337 4.876 1.00 36.25 76 LEU A CA 1
ATOM 526 C C . LEU A 1 96 ? -7.212 -16.770 4.684 1.00 37.79 76 LEU A C 1
ATOM 527 O O . LEU A 1 96 ? -7.682 -17.443 3.761 1.00 40.92 76 LEU A O 1
ATOM 532 N N . ARG A 1 97 ? -6.307 -17.247 5.525 1.00 36.34 77 ARG A N 1
ATOM 533 C CA . ARG A 1 97 ? -5.751 -18.573 5.343 1.00 40.15 77 ARG A CA 1
ATOM 534 C C . ARG A 1 97 ? -6.299 -19.578 6.337 1.00 40.86 77 ARG A C 1
ATOM 535 O O . ARG A 1 97 ? -6.092 -20.786 6.164 1.00 42.40 77 ARG A O 1
ATOM 543 N N . PHE A 1 98 ? -7.003 -19.116 7.354 1.00 33.23 78 PHE A N 1
ATOM 544 C CA . PHE A 1 98 ? -7.647 -20.004 8.297 1.00 36.67 78 PHE A CA 1
ATOM 545 C C . PHE A 1 98 ? -9.036 -20.364 7.787 1.00 37.64 78 PHE A C 1
ATOM 546 O O . PHE A 1 98 ? -9.713 -19.554 7.147 1.00 36.31 78 PHE A O 1
ATOM 554 N N . ARG A 1 99 ? -9.450 -21.594 8.055 1.00 36.98 79 ARG A N 1
ATOM 555 C CA . ARG A 1 99 ? -10.817 -22.016 7.767 1.00 39.49 79 ARG A CA 1
ATOM 556 C C . ARG A 1 99 ? -11.211 -22.961 8.896 1.00 37.02 79 ARG A C 1
ATOM 557 O O . ARG A 1 99 ? -10.799 -24.128 8.905 1.00 35.67 79 ARG A O 1
ATOM 565 N N . HIS A 1 100 ? -12.003 -22.459 9.844 1.00 33.40 80 HIS A N 1
ATOM 566 C CA . HIS A 1 100 ? -12.405 -23.267 10.990 1.00 36.84 80 HIS A CA 1
ATOM 567 C C . HIS A 1 100 ? -13.717 -22.738 11.560 1.00 34.65 80 HIS A C 1
ATOM 568 O O . HIS A 1 100 ? -13.933 -21.528 11.632 1.00 33.76 80 HIS A O 1
ATOM 575 N N . GLU A 1 101 ? -14.571 -23.671 11.984 1.00 33.20 81 GLU A N 1
ATOM 576 C CA . GLU A 1 101 ? -15.902 -23.342 12.481 1.00 36.91 81 GLU A CA 1
ATOM 577 C C . GLU A 1 101 ? -15.877 -22.378 13.664 1.00 31.98 81 GLU A C 1
ATOM 578 O O . GLU A 1 101 ? -16.834 -21.622 13.855 1.00 32.56 81 GLU A O 1
ATOM 584 N N . ASN A 1 102 ? -14.827 -22.418 14.488 1.00 31.64 82 ASN A N 1
ATOM 585 C CA . ASN A 1 102 ? -14.729 -21.600 15.696 1.00 30.08 82 ASN A CA 1
ATOM 586 C C . ASN A 1 102 ? -13.797 -20.402 15.516 1.00 28.38 82 ASN A C 1
ATOM 587 O O . ASN A 1 102 ? -13.306 -19.851 16.500 1.00 27.69 82 ASN A O 1
ATOM 592 N N . ILE A 1 103 ? -13.539 -20.000 14.276 1.00 27.10 83 ILE A N 1
ATOM 593 C CA . ILE A 1 103 ? -12.677 -18.869 13.965 1.00 28.12 83 ILE A CA 1
ATOM 594 C C . ILE A 1 103 ? -13.397 -18.016 12.931 1.00 32.11 83 ILE A C 1
ATOM 595 O O . ILE A 1 103 ? -13.915 -18.540 11.939 1.00 30.92 83 ILE A O 1
ATOM 600 N N . ILE A 1 104 ? -13.469 -16.708 13.174 1.00 29.70 84 ILE A N 1
ATOM 601 C CA . ILE A 1 104 ? -14.214 -15.850 12.262 1.00 29.60 84 ILE A CA 1
ATOM 602 C C . ILE A 1 104 ? -13.525 -15.834 10.899 1.00 32.06 84 ILE A C 1
ATOM 603 O O . ILE A 1 104 ? -12.292 -15.864 10.802 1.00 30.92 84 ILE A O 1
ATOM 608 N N . GLY A 1 105 ? -14.320 -15.787 9.831 1.00 33.26 85 GLY A N 1
ATOM 609 C CA . GLY A 1 105 ? -13.755 -15.710 8.496 1.00 36.12 85 GLY A CA 1
ATOM 610 C C . GLY A 1 105 ? -13.875 -14.330 7.888 1.00 41.01 85 GLY A C 1
ATOM 611 O O . GLY A 1 105 ? -14.673 -13.516 8.368 1.00 40.71 85 GLY A O 1
ATOM 612 N N . ILE A 1 106 ? -13.094 -14.042 6.845 1.00 35.41 86 ILE A N 1
ATOM 613 C CA . ILE A 1 106 ? -13.264 -12.827 6.048 1.00 33.41 86 ILE A CA 1
ATOM 614 C C . ILE A 1 106 ? -13.956 -13.201 4.742 1.00 40.09 86 ILE A C 1
ATOM 615 O O . ILE A 1 106 ? -13.432 -14.007 3.957 1.00 36.50 86 ILE A O 1
ATOM 620 N N . ASN A 1 107 ? -15.135 -12.618 4.511 1.00 35.33 87 ASN A N 1
ATOM 621 C CA . ASN A 1 107 ? -15.884 -12.845 3.279 1.00 38.86 87 ASN A CA 1
ATOM 622 C C . ASN A 1 107 ? -15.467 -11.920 2.147 1.00 42.65 87 ASN A C 1
ATOM 623 O O . ASN A 1 107 ? -15.567 -12.304 0.975 1.00 39.02 87 ASN A O 1
ATOM 628 N N . ASP A 1 108 ? -15.045 -10.699 2.470 1.00 41.53 88 ASP A N 1
ATOM 629 C CA . ASP A 1 108 ? -14.769 -9.665 1.481 1.00 39.73 88 ASP A CA 1
ATOM 630 C C . ASP A 1 108 ? -13.887 -8.621 2.146 1.00 39.09 88 ASP A C 1
ATOM 631 O O . ASP A 1 108 ? -13.859 -8.507 3.374 1.00 36.78 88 ASP A O 1
ATOM 636 N N . ILE A 1 109 ? -13.150 -7.873 1.324 1.00 40.70 89 ILE A N 1
ATOM 637 C CA . ILE A 1 109 ? -12.382 -6.716 1.792 1.00 41.42 89 ILE A CA 1
ATOM 638 C C . ILE A 1 109 ? -12.543 -5.596 0.777 1.00 45.19 89 ILE A C 1
ATOM 639 O O . ILE A 1 109 ? -12.243 -5.778 -0.409 1.00 46.45 89 ILE A O 1
ATOM 644 N N . ILE A 1 110 ? -13.005 -4.437 1.236 1.00 42.89 90 ILE A N 1
ATOM 645 C CA . ILE A 1 110 ? -13.224 -3.274 0.386 1.00 41.57 90 ILE A CA 1
ATOM 646 C C . ILE A 1 110 ? -12.106 -2.274 0.640 1.00 47.29 90 ILE A C 1
ATOM 647 O O . ILE A 1 110 ? -11.758 -2.000 1.795 1.00 44.85 90 ILE A O 1
ATOM 652 N N . ARG A 1 111 ? -11.547 -1.732 -0.437 1.00 51.53 91 ARG A N 1
ATOM 653 C CA . ARG A 1 111 ? -10.629 -0.605 -0.343 1.00 53.88 91 ARG A CA 1
ATOM 654 C C . ARG A 1 111 ? -10.552 0.045 -1.717 1.00 57.34 91 ARG A C 1
ATOM 655 O O . ARG A 1 111 ? -10.982 -0.531 -2.719 1.00 60.89 91 ARG A O 1
ATOM 663 N N . ALA A 1 112 ? -9.994 1.256 -1.749 1.00 58.22 92 ALA A N 1
ATOM 664 C CA . ALA A 1 112 ? -9.994 2.045 -2.970 1.00 62.34 92 ALA A CA 1
ATOM 665 C C . ALA A 1 112 ? -9.252 1.317 -4.092 1.00 64.48 92 ALA A C 1
ATOM 666 O O . ALA A 1 112 ? -8.371 0.492 -3.834 1.00 60.63 92 ALA A O 1
ATOM 668 N N . PRO A 1 113 ? -9.599 1.598 -5.354 1.00 67.33 93 PRO A N 1
ATOM 669 C CA . PRO A 1 113 ? -8.932 0.916 -6.476 1.00 66.24 93 PRO A CA 1
ATOM 670 C C . PRO A 1 113 ? -7.495 1.359 -6.709 1.00 74.98 93 PRO A C 1
ATOM 671 O O . PRO A 1 113 ? -6.775 0.687 -7.462 1.00 73.16 93 PRO A O 1
ATOM 675 N N . THR A 1 114 ? -7.061 2.467 -6.117 1.00 73.20 94 THR A N 1
ATOM 676 C CA . THR A 1 114 ? -5.681 2.913 -6.207 1.00 74.05 94 THR A CA 1
ATOM 677 C C . THR A 1 114 ? -5.094 3.014 -4.805 1.00 72.59 94 THR A C 1
ATOM 678 O O . THR A 1 114 ? -5.815 3.230 -3.827 1.00 71.92 94 THR A O 1
ATOM 682 N N . ILE A 1 115 ? -3.773 2.849 -4.715 1.00 74.92 95 ILE A N 1
ATOM 683 C CA . ILE A 1 115 ? -3.123 2.858 -3.409 1.00 72.01 95 ILE A CA 1
ATOM 684 C C . ILE A 1 115 ? -3.077 4.270 -2.829 1.00 77.12 95 ILE A C 1
ATOM 685 O O . ILE A 1 115 ? -3.023 4.442 -1.607 1.00 72.55 95 ILE A O 1
ATOM 690 N N . GLU A 1 116 ? -3.114 5.300 -3.679 1.00 78.59 96 GLU A N 1
ATOM 691 C CA . GLU A 1 116 ? -3.119 6.665 -3.164 1.00 82.10 96 GLU A CA 1
ATOM 692 C C . GLU A 1 116 ? -4.474 7.023 -2.571 1.00 79.56 96 GLU A C 1
ATOM 693 O O . GLU A 1 116 ? -4.546 7.701 -1.539 1.00 79.70 96 GLU A O 1
ATOM 699 N N . GLN A 1 117 ? -5.557 6.572 -3.203 1.00 77.60 97 GLN A N 1
ATOM 700 C CA . GLN A 1 117 ? -6.886 6.772 -2.643 1.00 77.08 97 GLN A CA 1
ATOM 701 C C . GLN A 1 117 ? -7.195 5.829 -1.487 1.00 70.56 97 GLN A C 1
ATOM 702 O O . GLN A 1 117 ? -8.166 6.073 -0.765 1.00 71.31 97 GLN A O 1
ATOM 708 N N . MET A 1 118 ? -6.413 4.764 -1.291 1.00 73.31 98 MET A N 1
ATOM 709 C CA . MET A 1 118 ? -6.681 3.824 -0.205 1.00 67.71 98 MET A CA 1
ATOM 710 C C . MET A 1 118 ? -6.287 4.456 1.124 1.00 69.30 98 MET A C 1
ATOM 711 O O . MET A 1 118 ? -5.099 4.582 1.435 1.00 69.70 98 MET A O 1
ATOM 716 N N . LYS A 1 119 ? -7.287 4.841 1.918 1.00 67.64 99 LYS A N 1
ATOM 717 C CA . LYS A 1 119 ? -7.062 5.338 3.265 1.00 60.13 99 LYS A CA 1
ATOM 718 C C . LYS A 1 119 ? -7.836 4.577 4.327 1.00 63.19 99 LYS A C 1
ATOM 719 O O . LYS A 1 119 ? -7.433 4.603 5.495 1.00 61.95 99 LYS A O 1
ATOM 725 N N . ASP A 1 120 ? -8.918 3.896 3.961 1.00 56.78 100 ASP A N 1
ATOM 726 C CA . ASP A 1 120 ? -9.609 2.988 4.857 1.00 59.22 100 ASP A CA 1
ATOM 727 C C . ASP A 1 120 ? -9.611 1.589 4.252 1.00 50.85 100 ASP A C 1
ATOM 728 O O . ASP A 1 120 ? -9.507 1.412 3.036 1.00 52.50 100 ASP A O 1
ATOM 733 N N . VAL A 1 121 ? -9.710 0.597 5.127 1.00 48.89 101 VAL A N 1
ATOM 734 C CA . VAL A 1 121 ? -9.959 -0.789 4.744 1.00 45.38 101 VAL A CA 1
ATOM 735 C C . VAL A 1 121 ? -11.233 -1.230 5.448 1.00 44.87 101 VAL A C 1
ATOM 736 O O . VAL A 1 121 ? -11.402 -0.971 6.645 1.00 50.20 101 VAL A O 1
ATOM 740 N N . TYR A 1 122 ? -12.133 -1.881 4.714 1.00 43.91 102 TYR A N 1
ATOM 741 C CA . TYR A 1 122 ? -13.337 -2.467 5.297 1.00 40.61 102 TYR A CA 1
ATOM 742 C C . TYR A 1 122 ? -13.252 -3.988 5.205 1.00 41.29 102 TYR A C 1
ATOM 743 O O . TYR A 1 122 ? -13.204 -4.541 4.101 1.00 36.65 102 TYR A O 1
ATOM 752 N N . ILE A 1 123 ? -13.265 -4.653 6.359 1.00 35.26 103 ILE A N 1
ATOM 753 C CA . ILE A 1 123 ? -13.172 -6.106 6.446 1.00 36.62 103 ILE A CA 1
ATOM 754 C C . ILE A 1 123 ? -14.567 -6.650 6.717 1.00 41.02 103 ILE A C 1
ATOM 755 O O . ILE A 1 123 ? -15.185 -6.292 7.725 1.00 41.38 103 ILE A O 1
ATOM 760 N N . VAL A 1 124 ? -15.057 -7.528 5.841 1.00 36.18 104 VAL A N 1
ATOM 761 C CA . VAL A 1 124 ? -16.424 -8.047 5.908 1.00 34.82 104 VAL A CA 1
ATOM 762 C C . VAL A 1 124 ? -16.392 -9.470 6.448 1.00 35.79 104 VAL A C 1
ATOM 763 O O . VAL A 1 124 ? -15.635 -10.308 5.944 1.00 35.50 104 VAL A O 1
ATOM 767 N N . GLN A 1 125 ? -17.213 -9.747 7.470 1.00 36.81 105 GLN A N 1
ATOM 768 C CA . GLN A 1 125 ? -17.208 -11.031 8.177 1.00 35.90 105 GLN A CA 1
ATOM 769 C C . GLN A 1 125 ? -18.631 -11.518 8.428 1.00 36.45 105 GLN A C 1
ATOM 770 O O . GLN A 1 125 ? -19.596 -10.768 8.298 1.00 37.30 105 GLN A O 1
ATOM 776 N N . ASP A 1 126 ? -18.751 -12.791 8.820 1.00 39.65 106 ASP A N 1
ATOM 777 C CA . ASP A 1 126 ? -20.032 -13.323 9.272 1.00 41.42 106 ASP A CA 1
ATOM 778 C C . ASP A 1 126 ? -20.514 -12.529 10.480 1.00 41.69 106 ASP A C 1
ATOM 779 O O . ASP A 1 126 ? -19.735 -12.211 11.381 1.00 40.18 106 ASP A O 1
ATOM 784 N N . LEU A 1 127 ? -21.799 -12.180 10.480 1.00 41.40 107 LEU A N 1
ATOM 785 C CA . LEU A 1 127 ? -22.384 -11.399 11.565 1.00 39.33 107 LEU A CA 1
ATOM 786 C C . LEU A 1 127 ? -22.678 -12.313 12.751 1.00 43.33 107 LEU A C 1
ATOM 787 O O . LEU A 1 127 ? -23.413 -13.297 12.617 1.00 41.05 107 LEU A O 1
ATOM 792 N N . MET A 1 128 ? -22.109 -11.993 13.908 1.00 37.76 108 MET A N 1
ATOM 793 C CA . MET A 1 128 ? -22.470 -12.663 15.146 1.00 38.42 108 MET A CA 1
ATOM 794 C C . MET A 1 128 ? -23.335 -11.732 16.000 1.00 39.37 108 MET A C 1
ATOM 795 O O . MET A 1 128 ? -23.447 -10.534 15.735 1.00 39.53 108 MET A O 1
ATOM 800 N N . GLU A 1 129 ? -23.983 -12.299 17.014 1.00 36.45 109 GLU A N 1
ATOM 801 C CA . GLU A 1 129 ? -24.992 -11.528 17.739 1.00 39.91 109 GLU A CA 1
ATOM 802 C C . GLU A 1 129 ? -24.436 -10.752 18.925 1.00 37.20 109 GLU A C 1
ATOM 803 O O . GLU A 1 129 ? -24.970 -9.687 19.268 1.00 34.80 109 GLU A O 1
ATOM 809 N N . THR A 1 130 ? -23.391 -11.254 19.565 1.00 36.27 110 THR A N 1
ATOM 810 C CA . THR A 1 130 ? -22.846 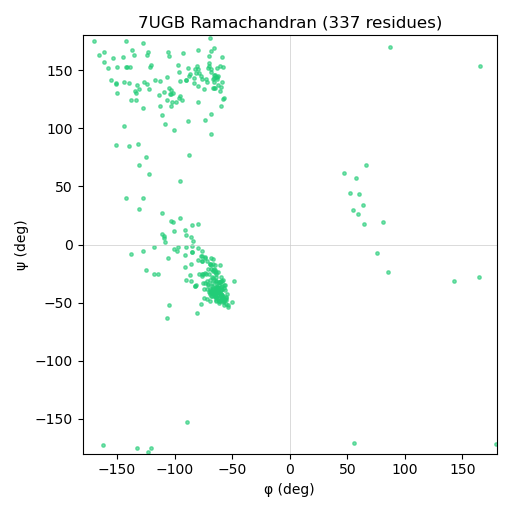-10.599 20.739 1.00 34.84 110 THR A CA 1
ATOM 811 C C . THR A 1 130 ? -21.434 -11.137 20.957 1.00 34.73 110 THR A C 1
ATOM 812 O O . THR A 1 130 ? -20.886 -11.844 20.105 1.00 33.57 110 THR A O 1
ATOM 816 N N . ASP A 1 131 ? -20.819 -10.764 22.081 1.00 34.73 111 ASP A N 1
ATOM 817 C CA . ASP A 1 131 ? -19.540 -11.333 22.477 1.00 32.34 111 ASP A CA 1
ATOM 818 C C . ASP A 1 131 ? -19.587 -11.679 23.962 1.00 32.46 111 ASP A C 1
ATOM 819 O O . ASP A 1 131 ? -20.460 -11.215 24.699 1.00 31.75 111 ASP A O 1
ATOM 824 N N . LEU A 1 132 ? -18.635 -12.516 24.396 1.00 31.96 112 LEU A N 1
ATOM 825 C CA . LEU A 1 132 ? -18.649 -12.994 25.776 1.00 30.90 112 LEU A CA 1
ATOM 826 C C . LEU A 1 132 ? -18.509 -11.854 26.786 1.00 29.98 112 LEU A C 1
ATOM 827 O O . LEU A 1 132 ? -19.099 -11.906 27.870 1.00 32.67 112 LEU A O 1
ATOM 832 N N . TYR A 1 133 ? -17.741 -10.813 26.462 1.00 28.36 113 TYR A N 1
ATOM 833 C CA . TYR A 1 133 ? -17.702 -9.643 27.341 1.00 27.43 113 TYR A CA 1
ATOM 834 C C . TYR A 1 133 ? -19.106 -9.115 27.617 1.00 32.63 113 TYR A C 1
ATOM 835 O O . TYR A 1 133 ? -19.495 -8.914 28.778 1.00 32.60 113 TYR A O 1
ATOM 844 N N . LYS A 1 134 ? -19.887 -8.875 26.557 1.00 33.43 114 LYS A N 1
ATOM 845 C CA . LYS A 1 134 ? -21.199 -8.264 26.763 1.00 36.01 114 LYS A CA 1
ATOM 846 C C . LYS A 1 134 ? -22.161 -9.240 27.432 1.00 34.86 114 LYS A C 1
ATOM 847 O O . LYS A 1 134 ? -23.014 -8.826 28.228 1.00 37.78 114 LYS A O 1
ATOM 853 N N . LEU A 1 135 ? -22.031 -10.530 27.129 1.00 34.55 115 LEU A N 1
ATOM 854 C CA . LEU A 1 135 ? -22.866 -11.531 27.779 1.00 33.78 115 LEU A CA 1
ATOM 855 C C . LEU A 1 135 ? -22.635 -11.546 29.289 1.00 33.84 115 LEU A C 1
ATOM 856 O O . LEU A 1 135 ? -23.588 -11.513 30.072 1.00 35.82 115 LEU A O 1
ATOM 861 N N . LEU A 1 136 ? -21.367 -11.584 29.718 1.00 33.48 116 LEU A N 1
ATOM 862 C CA . LEU A 1 136 ? -21.046 -11.681 31.141 1.00 31.40 116 LEU A CA 1
ATOM 863 C C . LEU A 1 136 ? -21.415 -10.426 31.918 1.00 36.46 116 LEU A C 1
ATOM 864 O O . LEU A 1 136 ? -21.517 -10.472 33.150 1.00 35.06 116 LEU A O 1
ATOM 869 N N . LYS A 1 137 ? -21.631 -9.310 31.237 1.00 33.67 117 LYS A N 1
ATOM 870 C CA . LYS A 1 137 ? -22.181 -8.154 31.914 1.00 36.77 117 LYS A CA 1
ATOM 871 C C . LYS A 1 137 ? -23.673 -8.294 32.178 1.00 40.04 117 LYS A C 1
ATOM 872 O O . LYS A 1 137 ? -24.217 -7.524 32.974 1.00 39.15 117 LYS A O 1
ATOM 878 N N . THR A 1 138 ? -24.342 -9.256 31.547 1.00 34.67 118 THR A N 1
ATOM 879 C CA . THR A 1 138 ? -25.798 -9.322 31.646 1.00 37.03 118 THR A CA 1
ATOM 880 C C . THR A 1 138 ? -26.350 -10.585 32.298 1.00 37.69 118 THR A C 1
ATOM 881 O O . THR A 1 138 ? -27.457 -10.531 32.839 1.00 40.26 118 THR A O 1
ATOM 885 N N . GLN A 1 139 ? -25.639 -11.714 32.269 1.00 37.08 119 GLN A N 1
ATOM 886 C CA . GLN A 1 139 ? -26.284 -12.931 32.752 1.00 41.28 119 GLN A CA 1
ATOM 887 C C . GLN A 1 139 ? -25.301 -13.919 33.359 1.00 36.30 119 GLN A C 1
ATOM 888 O O . GLN A 1 139 ? -24.122 -13.962 32.999 1.00 36.19 119 GLN A O 1
ATOM 894 N N . HIS A 1 140 ? -25.821 -14.729 34.281 1.00 40.83 120 HIS A N 1
ATOM 895 C CA . HIS A 1 140 ? -25.121 -15.933 34.714 1.00 41.22 120 HIS A CA 1
ATOM 896 C C . HIS A 1 140 ? -25.010 -16.913 33.558 1.00 42.43 120 HIS A C 1
ATOM 897 O O . HIS A 1 140 ? -25.924 -17.040 32.737 1.00 43.36 120 HIS A O 1
ATOM 904 N N . LEU A 1 141 ? -23.901 -17.647 33.524 1.00 35.04 121 LEU A N 1
ATOM 905 C CA . LEU A 1 141 ? -23.753 -18.805 32.653 1.00 34.94 121 LEU A CA 1
ATOM 906 C C . LEU A 1 141 ? -23.965 -20.069 33.482 1.00 40.64 121 LEU A C 1
ATOM 907 O O . LEU A 1 141 ? -23.395 -20.209 34.571 1.00 40.13 121 LEU A O 1
ATOM 912 N N . SER A 1 142 ? -24.809 -20.962 32.985 1.00 37.04 122 SER A N 1
ATOM 913 C CA . SER A 1 142 ? -24.956 -22.271 33.597 1.00 38.42 122 SER A CA 1
ATOM 914 C C . SER A 1 142 ? -23.693 -23.097 33.356 1.00 35.27 122 SER A C 1
ATOM 915 O O . SER A 1 142 ? -22.904 -22.822 32.452 1.00 32.64 122 SER A O 1
ATOM 918 N N . ASN A 1 143 ? -23.527 -24.156 34.151 1.00 36.08 123 ASN A N 1
ATOM 919 C CA . ASN A 1 143 ? -22.389 -25.050 33.924 1.00 34.66 123 ASN A CA 1
ATOM 920 C C . ASN A 1 143 ? -22.399 -25.598 32.496 1.00 35.17 123 ASN A C 1
ATOM 921 O O . ASN A 1 143 ? -21.339 -25.748 31.885 1.00 35.35 123 ASN A O 1
ATOM 926 N N . ASP A 1 144 ? -23.588 -25.842 31.922 1.00 37.94 124 ASP A N 1
ATOM 927 C CA . ASP A 1 144 ? -23.657 -26.326 30.542 1.00 37.36 124 ASP A CA 1
ATOM 928 C C . ASP A 1 144 ? -23.151 -25.294 29.550 1.00 36.55 124 ASP A C 1
ATOM 929 O O . ASP A 1 144 ? -22.478 -25.647 28.572 1.00 34.60 124 ASP A O 1
ATOM 934 N N . HIS A 1 145 ? -23.501 -24.021 29.758 1.00 34.20 125 HIS A N 1
ATOM 935 C CA . HIS A 1 145 ? -22.966 -22.958 28.916 1.00 32.89 125 HIS A CA 1
ATOM 936 C C . HIS A 1 145 ? -21.456 -22.903 29.024 1.00 29.85 125 HIS A C 1
ATOM 937 O O . HIS A 1 145 ? -20.748 -22.826 28.015 1.00 31.35 125 HIS A O 1
ATOM 944 N N . ILE A 1 146 ? -20.947 -22.917 30.252 1.00 29.53 126 ILE A N 1
ATOM 945 C CA . ILE A 1 146 ? -19.515 -22.729 30.454 1.00 30.49 126 ILE A CA 1
ATOM 946 C C . ILE A 1 146 ? -18.744 -23.850 29.783 1.00 32.91 126 ILE A C 1
ATOM 947 O O . ILE A 1 146 ? -17.725 -23.619 29.118 1.00 30.64 126 ILE A O 1
ATOM 952 N N . CYS A 1 147 ? -19.235 -25.086 29.943 1.00 29.92 127 CYS A N 1
ATOM 953 C CA . CYS A 1 147 ? -18.611 -26.240 29.310 1.00 32.34 127 CYS A CA 1
ATOM 954 C C . CYS A 1 147 ? -18.555 -26.077 27.798 1.00 31.13 127 CYS A C 1
ATOM 955 O O . CYS A 1 147 ? -17.510 -26.295 27.176 1.00 29.58 127 CYS A O 1
ATOM 958 N N . TYR A 1 148 ? -19.686 -25.713 27.184 1.00 30.57 128 TYR A N 1
ATOM 959 C CA . TYR A 1 148 ? -19.746 -25.617 25.727 1.00 31.87 128 TYR A CA 1
ATOM 960 C C . TYR A 1 148 ? -18.891 -24.469 25.199 1.00 31.65 128 TYR A C 1
ATOM 961 O O . TYR A 1 148 ? -18.212 -24.615 24.174 1.00 30.87 128 TYR A O 1
ATOM 970 N N . PHE A 1 149 ? -18.921 -23.308 25.867 1.00 27.28 129 PHE A N 1
ATOM 971 C CA . PHE A 1 149 ? -18.067 -22.209 25.421 1.00 26.69 129 PHE A CA 1
ATOM 972 C C . PHE A 1 149 ? -16.589 -22.558 25.554 1.00 29.77 129 PHE A C 1
ATOM 973 O O . PHE A 1 149 ? -15.796 -22.299 24.641 1.00 30.87 129 PHE A O 1
ATOM 981 N N . LEU A 1 150 ? -16.197 -23.119 26.696 1.00 28.94 130 LEU A N 1
ATOM 982 C CA . LEU A 1 150 ? -14.805 -23.505 26.889 1.00 27.22 130 LEU A CA 1
ATOM 983 C C . LEU A 1 150 ? -14.366 -24.512 25.833 1.00 27.92 130 LEU A C 1
ATOM 984 O O . LEU A 1 150 ? -13.270 -24.401 25.264 1.00 25.31 130 LEU A O 1
ATOM 989 N N . TYR A 1 151 ? -15.212 -25.514 25.561 1.00 27.43 131 TYR A N 1
ATOM 990 C CA . TYR A 1 151 ? -14.877 -26.480 24.521 1.00 28.75 131 TYR A CA 1
ATOM 991 C C . TYR A 1 151 ? -14.594 -25.786 23.192 1.00 29.06 131 TYR A C 1
ATOM 992 O O . TYR A 1 151 ? -13.599 -26.080 22.521 1.00 25.98 131 TYR A O 1
ATOM 1001 N N . GLN A 1 152 ? -15.471 -24.861 22.787 1.00 28.58 132 GLN A N 1
ATOM 1002 C CA . GLN A 1 152 ? -15.281 -24.213 21.486 1.00 26.96 132 GLN A CA 1
ATOM 1003 C C . GLN A 1 152 ? -14.050 -23.322 21.462 1.00 27.31 132 GLN A C 1
ATOM 1004 O O . GLN A 1 152 ? -13.384 -23.209 20.423 1.00 26.91 132 GLN A O 1
ATOM 1010 N N . ILE A 1 153 ? -13.750 -22.650 22.575 1.00 24.85 133 ILE A N 1
ATOM 1011 C CA . ILE A 1 153 ? -12.535 -21.833 22.619 1.00 24.29 133 ILE A CA 1
ATOM 1012 C C . ILE A 1 153 ? -11.321 -22.713 22.367 1.00 25.08 133 ILE A C 1
ATOM 1013 O O . ILE A 1 153 ? -10.429 -22.374 21.577 1.00 25.49 133 ILE A O 1
ATOM 1018 N N . LEU A 1 154 ? -11.265 -23.859 23.053 1.00 25.09 134 LEU A N 1
ATOM 1019 C CA . LEU A 1 154 ? -10.094 -24.728 22.936 1.00 25.38 134 LEU A CA 1
ATOM 1020 C C . LEU A 1 154 ? -10.059 -25.452 21.600 1.00 25.89 134 LEU A C 1
ATOM 1021 O O . LEU A 1 154 ? -8.974 -25.724 21.079 1.00 26.46 134 LEU A O 1
ATOM 1026 N N . ARG A 1 155 ? -11.224 -25.791 21.040 1.00 26.91 135 ARG A N 1
ATOM 1027 C CA . ARG A 1 155 ? -11.253 -26.412 19.717 1.00 28.34 135 ARG A CA 1
ATOM 1028 C C . ARG A 1 155 ? -10.734 -25.458 18.640 1.00 27.48 135 ARG A C 1
ATOM 1029 O O . ARG A 1 155 ? -9.984 -25.867 17.739 1.00 28.86 135 ARG A O 1
ATOM 1037 N N . GLY A 1 156 ? -11.171 -24.204 18.681 1.00 30.38 136 GLY A N 1
ATOM 1038 C CA . GLY A 1 156 ? -10.553 -23.180 17.844 1.00 30.20 136 GLY A CA 1
ATOM 1039 C C . GLY A 1 156 ? -9.067 -23.013 18.111 1.00 26.51 136 GLY A C 1
ATOM 1040 O O . GLY A 1 156 ? -8.271 -22.885 17.180 1.00 27.44 136 GLY A O 1
ATOM 1041 N N . LEU A 1 157 ? -8.672 -22.996 19.386 1.00 25.22 137 LEU A N 1
ATOM 1042 C CA . LEU A 1 157 ? -7.264 -22.765 19.695 1.00 26.53 137 LEU A CA 1
ATOM 1043 C C . LEU A 1 157 ? -6.413 -23.948 19.257 1.00 27.27 137 LEU A C 1
ATOM 1044 O O . LEU A 1 157 ? -5.254 -23.778 18.862 1.00 26.94 137 LEU A O 1
ATOM 1049 N N . LYS A 1 158 ? -6.987 -25.150 19.287 1.00 25.33 138 LYS A N 1
ATOM 1050 C CA . LYS A 1 158 ? -6.273 -26.317 18.782 1.00 24.06 138 LYS A CA 1
ATOM 1051 C C . LYS A 1 158 ? -5.905 -26.140 17.315 1.00 26.11 138 LYS A C 1
ATOM 1052 O O . LYS A 1 158 ? -4.798 -26.491 16.899 1.00 27.90 138 LYS A O 1
ATOM 1058 N N . TYR A 1 159 ? -6.806 -25.559 16.527 1.00 26.44 139 TYR A N 1
ATOM 1059 C CA . TYR A 1 159 ? -6.496 -25.313 15.123 1.00 30.07 139 TYR A CA 1
ATOM 1060 C C . TYR A 1 159 ? -5.427 -24.230 14.975 1.00 30.14 139 TYR A C 1
ATOM 1061 O O . TYR A 1 159 ? -4.462 -24.402 14.225 1.00 30.68 139 TYR A O 1
ATOM 1070 N N . ILE A 1 160 ? -5.606 -23.101 15.675 1.00 27.82 140 ILE A N 1
ATOM 1071 C CA . ILE A 1 160 ? -4.634 -22.000 15.636 1.00 29.46 140 ILE A CA 1
ATOM 1072 C C . ILE A 1 160 ? -3.227 -22.493 15.972 1.00 28.06 140 ILE A C 1
ATOM 1073 O O . ILE A 1 160 ? -2.260 -22.222 15.249 1.00 30.59 140 ILE A O 1
ATOM 1078 N N . HIS A 1 161 ? -3.082 -23.165 17.111 1.00 27.56 141 HIS A N 1
ATOM 1079 C CA . HIS A 1 161 ? -1.779 -23.683 17.516 1.00 27.40 141 HIS A CA 1
ATOM 1080 C C . HIS A 1 161 ? -1.253 -24.746 16.559 1.00 31.92 141 HIS A C 1
ATOM 1081 O O . HIS A 1 161 ? -0.036 -24.846 16.365 1.00 32.43 141 HIS A O 1
ATOM 1088 N N . SER A 1 162 ? -2.134 -25.546 15.951 1.00 31.49 142 SER A N 1
ATOM 1089 C CA . SER A 1 162 ? -1.656 -26.506 14.956 1.00 34.90 142 SER A CA 1
ATOM 1090 C C . SER A 1 162 ? -1.061 -25.807 13.739 1.00 35.20 142 SER A C 1
ATOM 1091 O O . SER A 1 162 ? -0.236 -26.397 13.042 1.00 33.94 142 SER A O 1
ATOM 1094 N N . ALA A 1 163 ? -1.442 -24.560 13.481 1.00 34.65 143 ALA A N 1
ATOM 1095 C CA . ALA A 1 163 ? -0.841 -23.779 12.407 1.00 36.43 143 ALA A CA 1
ATOM 1096 C C . ALA A 1 163 ? 0.432 -23.079 12.850 1.00 40.14 143 ALA A C 1
ATOM 1097 O O . ALA A 1 163 ? 0.981 -22.278 12.085 1.00 41.04 143 ALA A O 1
ATOM 1099 N N . ASN A 1 164 ? 0.906 -23.365 14.067 1.00 34.49 144 ASN A N 1
ATOM 1100 C CA . ASN A 1 164 ? 2.061 -22.704 14.664 1.00 38.36 144 ASN A CA 1
ATOM 1101 C C . ASN A 1 164 ? 1.830 -21.208 14.882 1.00 36.83 144 ASN A C 1
ATOM 1102 O O . ASN A 1 164 ? 2.763 -20.406 14.774 1.00 38.96 144 ASN A O 1
ATOM 1107 N N . VAL A 1 165 ? 0.606 -20.815 15.200 1.00 33.68 145 VAL A N 1
ATOM 1108 C CA . VAL A 1 165 ? 0.266 -19.414 15.438 1.00 33.35 145 VAL A CA 1
ATOM 1109 C C . VAL A 1 165 ? -0.099 -19.230 16.904 1.00 37.79 145 VAL A C 1
ATOM 1110 O O . VAL A 1 165 ? -0.748 -20.093 17.504 1.00 34.87 145 VAL A O 1
ATOM 1114 N N . LEU A 1 166 ? 0.338 -18.108 17.484 1.00 31.81 146 LEU A N 1
ATOM 1115 C CA . LEU A 1 166 ? -0.131 -17.658 18.787 1.00 32.93 146 LEU A CA 1
ATOM 1116 C C . LEU A 1 166 ? -1.118 -16.517 18.573 1.00 30.80 146 LEU A C 1
ATOM 1117 O O . LEU A 1 166 ? -0.848 -15.607 17.786 1.00 32.64 146 LEU A O 1
ATOM 1122 N N . HIS A 1 167 ? -2.273 -16.574 19.249 1.00 29.06 147 HIS A N 1
ATOM 1123 C CA . HIS A 1 167 ? -3.227 -15.472 19.124 1.00 28.23 147 HIS A CA 1
ATOM 1124 C C . HIS A 1 167 ? -2.751 -14.248 19.904 1.00 26.10 147 HIS A C 1
ATOM 1125 O O . HIS A 1 167 ? -2.777 -13.127 19.392 1.00 30.62 147 HIS A O 1
ATOM 1132 N N . ARG A 1 168 ? -2.300 -14.445 21.142 1.00 28.70 148 ARG A N 1
ATOM 1133 C CA . ARG A 1 168 ? -1.638 -13.490 22.020 1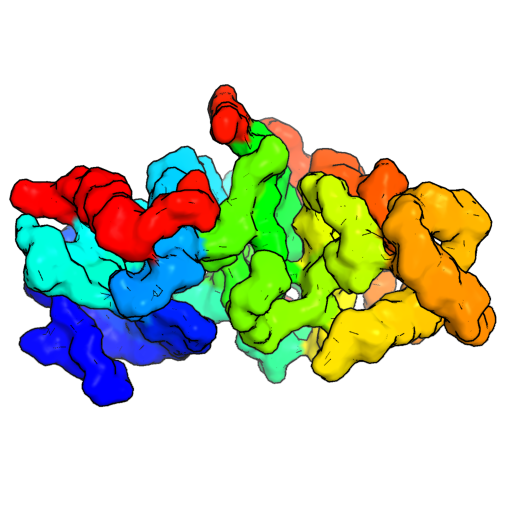.00 28.39 148 ARG A CA 1
ATOM 1134 C C . ARG A 1 168 ? -2.592 -12.471 22.650 1.00 30.01 148 ARG A C 1
ATOM 1135 O O . ARG A 1 168 ? -2.155 -11.713 23.514 1.00 30.04 148 ARG A O 1
ATOM 1143 N N . ASP A 1 169 ? -3.869 -12.422 22.261 1.00 29.60 149 ASP A N 1
ATOM 1144 C CA . ASP A 1 169 ? -4.761 -11.418 22.832 1.00 28.56 149 ASP A CA 1
ATOM 1145 C C . ASP A 1 169 ? -6.160 -11.982 23.055 1.00 28.48 149 ASP A C 1
ATOM 1146 O O . ASP A 1 169 ? -7.160 -11.289 22.841 1.00 28.34 149 ASP A O 1
ATOM 1151 N N . LEU A 1 170 ? -6.250 -13.229 23.509 1.00 28.01 150 LEU A N 1
ATOM 1152 C CA . LEU A 1 170 ? -7.548 -13.803 23.832 1.00 27.84 150 LEU A CA 1
ATOM 1153 C C . LEU A 1 170 ? -8.138 -13.073 25.034 1.00 28.63 150 LEU A C 1
ATOM 1154 O O . LEU A 1 170 ? -7.442 -12.819 26.016 1.00 27.37 150 LEU A O 1
ATOM 1159 N N . LYS A 1 171 ? -9.423 -12.729 24.943 1.00 25.39 151 LYS A N 1
ATOM 1160 C CA . LYS A 1 171 ? -10.141 -12.041 26.002 1.00 24.11 151 LYS A CA 1
ATOM 1161 C C . LYS A 1 171 ? -11.631 -12.136 25.688 1.00 27.09 151 LYS A C 1
ATOM 1162 O O . LYS A 1 171 ? -12.012 -12.486 24.558 1.00 26.84 151 LYS A O 1
ATOM 1168 N N . PRO A 1 172 ? -12.494 -11.889 26.670 1.00 26.82 152 PRO A N 1
ATOM 1169 C CA . PRO A 1 172 ? -13.935 -12.091 26.418 1.00 27.13 152 PRO A CA 1
ATOM 1170 C C . PRO A 1 172 ? -14.457 -11.285 25.237 1.00 28.29 152 PRO A C 1
ATOM 1171 O O . PRO A 1 172 ? -15.311 -11.783 24.497 1.00 28.16 152 PRO A O 1
ATOM 1175 N N . SER A 1 173 ? -13.941 -10.071 25.012 1.00 26.68 153 SER A N 1
ATOM 1176 C CA . SER A 1 173 ? -14.486 -9.231 23.945 1.00 30.13 153 SER A CA 1
ATOM 1177 C C . SER A 1 173 ? -14.185 -9.764 22.546 1.00 32.13 153 SER A C 1
ATOM 1178 O O . SER A 1 173 ? -14.833 -9.330 21.592 1.00 35.83 153 SER A O 1
ATOM 1181 N N . ASN A 1 174 ? -13.227 -10.675 22.369 1.00 27.22 154 ASN A N 1
ATOM 1182 C CA . ASN A 1 174 ? -13.032 -11.195 21.018 1.00 29.30 154 ASN A CA 1
ATOM 1183 C C . ASN A 1 174 ? -13.453 -12.652 20.904 1.00 30.26 154 ASN A C 1
ATOM 1184 O O . ASN A 1 174 ? -12.980 -13.371 20.026 1.00 29.89 154 ASN A O 1
ATOM 1189 N N . LEU A 1 175 ? -14.389 -13.074 21.755 1.00 28.40 155 LEU A N 1
ATOM 1190 C CA . LEU A 1 175 ? -15.099 -14.342 21.595 1.00 29.16 155 LEU A CA 1
ATOM 1191 C C . LEU A 1 175 ? -16.533 -14.014 21.180 1.00 29.85 155 LEU A C 1
ATOM 1192 O O . LEU A 1 175 ? -17.344 -13.572 22.003 1.00 30.50 155 LEU A O 1
ATOM 1197 N N . LEU A 1 176 ? -16.828 -14.193 19.896 1.00 30.45 156 LEU A N 1
ATOM 1198 C CA . LEU A 1 176 ? -18.127 -13.850 19.341 1.00 32.08 156 LEU A CA 1
ATOM 1199 C C . LEU A 1 176 ? -19.054 -15.034 19.534 1.00 32.50 156 LEU A C 1
ATOM 1200 O O . LEU A 1 176 ? -18.612 -16.186 19.482 1.00 33.52 156 LEU A O 1
ATOM 1205 N N . LEU A 1 177 ? -20.337 -14.737 19.753 1.00 35.96 157 LEU A N 1
ATOM 1206 C CA . LEU A 1 177 ? -21.356 -15.716 20.105 1.00 36.16 157 LEU A CA 1
ATOM 1207 C C . LEU A 1 177 ? -22.646 -15.425 19.351 1.00 39.80 157 LEU A C 1
ATOM 1208 O O . LEU A 1 177 ? -22.947 -14.277 19.023 1.00 36.64 157 LEU A O 1
ATOM 1213 N N . ASN A 1 178 ? -23.433 -16.468 19.115 1.00 36.91 158 ASN A N 1
ATOM 1214 C CA . ASN A 1 178 ? -24.797 -16.279 18.642 1.00 44.13 158 ASN A CA 1
ATOM 1215 C C . ASN A 1 178 ? -25.764 -16.967 19.608 1.00 47.53 158 ASN A C 1
ATOM 1216 O O . ASN A 1 178 ? -25.355 -17.543 20.622 1.00 44.75 158 ASN A O 1
ATOM 1221 N N . THR A 1 179 ? -27.061 -16.900 19.280 1.00 48.40 159 THR A N 1
ATOM 1222 C CA . THR A 1 179 ? -28.103 -17.378 20.191 1.00 52.36 159 THR A CA 1
ATOM 1223 C C . THR A 1 179 ? -28.009 -18.879 20.437 1.00 52.95 159 THR A C 1
ATOM 1224 O O . THR A 1 179 ? -28.374 -19.353 21.522 1.00 51.88 159 THR A O 1
ATOM 1228 N N . THR A 1 180 ? -27.546 -19.642 19.451 1.00 44.35 160 THR A N 1
ATOM 1229 C CA . THR A 1 180 ? -27.385 -21.078 19.628 1.00 48.36 160 THR A CA 1
ATOM 1230 C C . THR A 1 180 ? -26.058 -21.446 20.283 1.00 50.23 160 THR A C 1
ATOM 1231 O O . THR A 1 180 ? -25.653 -22.613 20.222 1.00 46.19 160 THR A O 1
ATOM 1235 N N . CYS A 1 181 ? -25.391 -20.471 20.906 1.00 42.07 161 CYS A N 1
ATOM 1236 C CA . CYS A 1 181 ? -24.158 -20.645 21.665 1.00 41.80 161 CYS A CA 1
ATOM 1237 C C . CYS A 1 181 ? -22.979 -21.096 20.812 1.00 37.72 161 CYS A C 1
ATOM 1238 O O . CYS A 1 181 ? -21.976 -21.572 21.349 1.00 38.02 161 CYS A O 1
ATOM 1241 N N . ASP A 1 182 ? -23.059 -20.943 19.498 1.00 36.51 162 ASP A N 1
ATOM 1242 C CA . ASP A 1 182 ? -21.873 -21.102 18.675 1.00 35.71 162 ASP A CA 1
ATOM 1243 C C . ASP A 1 182 ? -20.883 -19.987 18.975 1.00 36.21 162 ASP A C 1
ATOM 1244 O O . ASP A 1 182 ? -21.274 -18.840 19.195 1.00 36.05 162 ASP A O 1
ATOM 1249 N N . LEU A 1 183 ? -19.597 -20.321 18.978 1.00 30.87 163 LEU A N 1
ATOM 1250 C CA . LEU A 1 183 ? -18.552 -19.378 19.359 1.00 30.94 163 LEU A CA 1
ATOM 1251 C C . LEU A 1 183 ? -17.491 -19.297 18.275 1.00 33.75 163 LEU A C 1
ATOM 1252 O O . LEU A 1 183 ? -17.106 -20.323 17.695 1.00 31.95 163 LEU A O 1
ATOM 1257 N N . LYS A 1 184 ? -17.014 -18.078 18.013 1.00 30.74 164 LYS A N 1
ATOM 1258 C CA . LYS A 1 184 ? -15.935 -17.855 17.061 1.00 27.65 164 LYS A CA 1
ATOM 1259 C C . LYS A 1 184 ? -14.909 -16.897 17.649 1.00 29.01 164 LYS A C 1
ATOM 1260 O O . LYS A 1 184 ? -15.263 -15.837 18.177 1.00 30.50 164 LYS A O 1
ATOM 1266 N N . ILE A 1 185 ? -13.640 -17.268 17.550 1.00 27.10 165 ILE A N 1
ATOM 1267 C CA . ILE A 1 185 ? -12.553 -16.410 17.993 1.00 24.62 165 ILE A CA 1
ATOM 1268 C C . ILE A 1 185 ? -12.301 -15.367 16.910 1.00 29.15 165 ILE A C 1
ATOM 1269 O O . ILE A 1 185 ? -12.299 -15.688 15.717 1.00 28.94 165 ILE A O 1
ATOM 1274 N N . CYS A 1 186 ? -12.102 -14.107 17.303 1.00 29.97 166 CYS A N 1
ATOM 1275 C CA . CYS A 1 186 ? -11.837 -13.060 16.322 1.00 28.43 166 CYS A CA 1
ATOM 1276 C C . CYS A 1 186 ? -10.647 -12.227 16.780 1.00 31.92 166 CYS A C 1
ATOM 1277 O O . CYS A 1 186 ? -9.978 -12.549 17.762 1.00 28.40 166 CYS A O 1
ATOM 1280 N N . ASP A 1 187 ? -10.357 -11.168 16.016 1.00 33.60 167 ASP A N 1
ATOM 1281 C CA . ASP A 1 187 ? -9.403 -10.131 16.403 1.00 34.59 167 ASP A CA 1
ATOM 1282 C C . ASP A 1 187 ? -7.969 -10.652 16.487 1.00 36.76 167 ASP A C 1
ATOM 1283 O O . ASP A 1 187 ? -7.378 -10.699 17.574 1.00 33.88 167 ASP A O 1
ATOM 1288 N N . PHE A 1 188 ? -7.390 -10.993 15.327 1.00 35.56 168 PHE A N 1
ATOM 1289 C CA . PHE A 1 188 ? -6.052 -11.570 15.210 1.00 35.05 168 PHE A CA 1
ATOM 1290 C C . PHE A 1 188 ? -4.966 -10.534 14.931 1.00 37.72 168 PHE A C 1
ATOM 1291 O O . PHE A 1 188 ? -3.888 -10.891 14.432 1.00 34.90 168 PHE A O 1
ATOM 1299 N N . GLY A 1 189 ? -5.204 -9.267 15.269 1.00 36.82 169 GLY A N 1
ATOM 1300 C CA . GLY A 1 189 ? -4.226 -8.225 14.987 1.00 41.12 169 GLY A CA 1
ATOM 1301 C C . GLY A 1 189 ? -2.916 -8.363 15.738 1.00 42.17 169 GLY A C 1
ATOM 1302 O O . GLY A 1 189 ? -1.922 -7.741 15.344 1.00 46.12 169 GLY A O 1
ATOM 1303 N N . LEU A 1 190 ? -2.877 -9.155 16.808 1.00 35.15 170 LEU A N 1
ATOM 1304 C CA . LEU A 1 190 ? -1.634 -9.366 17.543 1.00 38.39 170 LEU A CA 1
ATOM 1305 C C . LEU A 1 190 ? -1.055 -10.764 17.362 1.00 36.64 170 LEU A C 1
ATOM 1306 O O . LEU A 1 190 ? -0.049 -11.085 17.999 1.00 34.47 170 LEU A O 1
ATOM 1311 N N . ALA A 1 191 ? -1.642 -11.587 16.499 1.00 34.07 171 ALA A N 1
ATOM 1312 C CA . ALA A 1 191 ? -1.171 -12.953 16.338 1.00 36.23 171 ALA A CA 1
ATOM 1313 C C . ALA A 1 191 ? 0.209 -12.972 15.688 1.00 43.47 171 ALA A C 1
ATOM 1314 O O . ALA A 1 191 ? 0.562 -12.079 14.910 1.00 44.17 171 ALA A O 1
ATOM 1316 N N . ARG A 1 192 ? 1.010 -13.973 16.053 1.00 40.48 172 ARG A N 1
ATOM 1317 C CA . ARG A 1 192 ? 2.346 -14.167 15.505 1.00 43.81 172 ARG A CA 1
ATOM 1318 C C . ARG A 1 192 ? 2.609 -15.656 15.333 1.00 47.60 172 ARG A C 1
ATOM 1319 O O . ARG A 1 192 ? 2.056 -16.491 16.052 1.00 41.48 172 ARG A O 1
ATOM 1327 N N . VAL A 1 193 ? 3.472 -15.978 14.378 1.00 49.16 173 VAL A N 1
ATOM 1328 C CA . VAL A 1 193 ? 3.943 -17.347 14.208 1.00 49.76 173 VAL A CA 1
ATOM 1329 C C . VAL A 1 193 ? 4.944 -17.653 15.312 1.00 45.57 173 VAL A C 1
ATOM 1330 O O . VAL A 1 193 ? 5.843 -16.852 15.587 1.00 55.83 173 VAL A O 1
ATOM 1334 N N . ALA A 1 194 ? 4.801 -18.815 15.941 1.00 50.85 174 ALA A N 1
ATOM 1335 C CA . ALA A 1 194 ? 5.642 -19.181 17.077 1.00 49.73 174 ALA A CA 1
ATOM 1336 C C . ALA A 1 194 ? 7.084 -19.417 16.655 1.00 58.04 174 ALA A C 1
ATOM 1337 O O . ALA A 1 194 ? 7.344 -19.955 15.582 1.00 63.05 174 ALA A O 1
ATOM 1339 N N . LEU A 1 204 ? 3.851 -5.657 21.762 1.00 82.80 184 LEU A N 1
ATOM 1340 C CA . LEU A 1 204 ? 3.906 -5.900 23.198 1.00 79.97 184 LEU A CA 1
ATOM 1341 C C . LEU A 1 204 ? 3.996 -4.569 23.942 1.00 81.43 184 LEU A C 1
ATOM 1342 O O . LEU A 1 204 ? 3.557 -4.449 25.088 1.00 81.42 184 LEU A O 1
ATOM 1347 N N . THR A 1 205 ? 4.578 -3.572 23.280 1.00 84.88 185 THR A N 1
ATOM 1348 C CA . THR A 1 205 ? 4.594 -2.207 23.788 1.00 84.06 185 THR A CA 1
ATOM 1349 C C . THR A 1 205 ? 3.405 -1.386 23.306 1.00 81.14 185 THR A C 1
ATOM 1350 O O . THR A 1 205 ? 3.089 -0.357 23.916 1.00 78.63 185 THR A O 1
ATOM 1354 N N . GLU A 1 206 ? 2.750 -1.815 22.229 1.00 79.25 186 GLU A N 1
ATOM 1355 C CA . GLU A 1 206 ? 1.603 -1.106 21.685 1.00 76.75 186 GLU A CA 1
ATOM 1356 C C . GLU A 1 206 ? 0.488 -0.990 22.724 1.00 76.59 186 GLU A C 1
ATOM 1357 O O . GLU A 1 206 ? 0.439 -1.728 23.715 1.00 77.46 186 GLU A O 1
ATOM 1363 N N . TYR A 1 207 ? -0.425 -0.054 22.478 1.00 61.83 187 TYR A N 1
ATOM 1364 C CA . TYR A 1 207 ? -1.567 0.131 23.361 1.00 57.87 187 TYR A CA 1
ATOM 1365 C C . TYR A 1 207 ? -2.565 -1.007 23.183 1.00 55.95 187 TYR A C 1
ATOM 1366 O O . TYR A 1 207 ? -2.779 -1.497 22.069 1.00 55.27 187 TYR A O 1
ATOM 1375 N N . VAL A 1 208 ? -3.179 -1.430 24.290 1.00 54.60 188 VAL A N 1
ATOM 1376 C CA . VAL A 1 208 ? -4.262 -2.405 24.253 1.00 48.98 188 VAL A CA 1
ATOM 1377 C C . VAL A 1 208 ? -5.316 -2.014 25.277 1.00 44.29 188 VAL A C 1
ATOM 1378 O O . VAL A 1 208 ? -5.021 -1.394 26.302 1.00 43.90 188 VAL A O 1
ATOM 1382 N N . ALA A 1 209 ? -6.556 -2.420 25.003 1.00 43.98 189 ALA A N 1
ATOM 1383 C CA . ALA A 1 209 ? -7.665 -2.055 25.876 1.00 48.36 189 ALA A CA 1
ATOM 1384 C C . ALA A 1 209 ? -7.555 -2.724 27.246 1.00 43.92 189 ALA A C 1
ATOM 1385 O O . ALA A 1 209 ? -7.959 -2.131 28.254 1.00 42.90 189 ALA A O 1
ATOM 1387 N N . THR A 1 210 ? -7.002 -3.943 27.310 1.00 36.07 190 THR A N 1
ATOM 1388 C CA . THR A 1 210 ? -6.906 -4.664 28.574 1.00 38.15 190 THR A CA 1
ATOM 1389 C C . THR A 1 210 ? -5.701 -5.607 28.574 1.00 37.22 190 THR A C 1
ATOM 1390 O O . THR A 1 210 ? -5.426 -6.290 27.583 1.00 33.40 190 THR A O 1
ATOM 1394 N N . ARG A 1 211 ? -5.001 -5.642 29.708 1.00 31.42 191 ARG A N 1
ATOM 1395 C CA . ARG A 1 211 ? -3.897 -6.560 29.943 1.00 34.20 191 ARG A CA 1
ATOM 1396 C C . ARG A 1 211 ? -4.242 -7.641 30.958 1.00 31.13 191 ARG A C 1
ATOM 1397 O O . ARG A 1 211 ? -3.358 -8.404 31.355 1.00 32.53 191 ARG A O 1
ATOM 1405 N N . TRP A 1 212 ? -5.505 -7.725 31.382 1.00 30.27 192 TRP A N 1
ATOM 1406 C CA . TRP A 1 212 ? -5.915 -8.624 32.457 1.00 30.22 192 TRP A CA 1
ATOM 1407 C C . TRP A 1 212 ? -5.804 -10.100 32.101 1.00 28.95 192 TRP A C 1
ATOM 1408 O O . TRP A 1 212 ? -5.926 -10.936 33.002 1.00 27.45 192 TRP A O 1
ATOM 1419 N N . TYR A 1 213 ? -5.5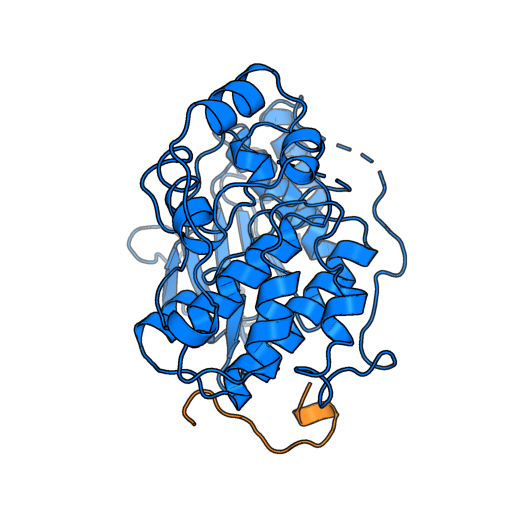99 -10.447 30.833 1.00 24.68 193 TYR A N 1
ATOM 1420 C CA . TYR A 1 213 ? -5.567 -11.853 30.431 1.00 27.88 193 TYR A CA 1
ATOM 1421 C C . TYR A 1 213 ? -4.166 -12.298 30.024 1.00 30.30 193 TYR A C 1
ATOM 1422 O O . TYR A 1 213 ? -4.000 -13.412 29.519 1.00 25.75 193 TYR A O 1
ATOM 1431 N N . ARG A 1 214 ? -3.154 -11.460 30.255 1.00 26.03 194 ARG A N 1
ATOM 1432 C CA . ARG A 1 214 ? -1.793 -11.789 29.861 1.00 27.37 194 ARG A CA 1
ATOM 1433 C C . ARG A 1 214 ? -1.103 -12.665 30.899 1.00 27.91 194 ARG A C 1
ATOM 1434 O O . ARG A 1 214 ? -1.281 -12.480 32.106 1.00 26.93 194 ARG A O 1
ATOM 1442 N N . ALA A 1 215 ? -0.282 -13.589 30.410 1.00 25.31 195 ALA A N 1
ATOM 1443 C CA . ALA A 1 215 ? 0.409 -14.533 31.268 1.00 28.87 195 ALA A CA 1
ATOM 1444 C C . ALA A 1 215 ? 1.469 -13.833 32.120 1.00 29.40 195 ALA A C 1
ATOM 1445 O O . ALA A 1 215 ? 2.058 -12.835 31.698 1.00 27.10 195 ALA A O 1
ATOM 1447 N N . PRO A 1 216 ? 1.757 -14.367 33.310 1.00 28.01 196 PRO A N 1
ATOM 1448 C CA . PRO A 1 216 ? 2.768 -13.728 34.166 1.00 30.28 196 PRO A CA 1
ATOM 1449 C C . PRO A 1 216 ? 4.151 -13.666 33.527 1.00 31.91 196 PRO A C 1
ATOM 1450 O O . PRO A 1 216 ? 4.880 -12.693 33.748 1.00 30.91 196 PRO A O 1
ATOM 1454 N N . GLU A 1 217 ? 4.514 -14.642 32.695 1.00 29.88 197 GLU A N 1
ATOM 1455 C CA . GLU A 1 217 ? 5.830 -14.596 32.083 1.00 30.67 197 GLU A CA 1
ATOM 1456 C C . GLU A 1 217 ? 5.964 -13.430 31.108 1.00 34.28 197 GLU A C 1
ATOM 1457 O O . GLU A 1 217 ? 7.088 -12.975 30.859 1.00 35.01 197 GLU A O 1
ATOM 1463 N N . ILE A 1 218 ? 4.851 -12.914 30.583 1.00 32.97 198 ILE A N 1
ATOM 1464 C CA . ILE A 1 218 ? 4.917 -11.660 29.832 1.00 34.38 198 ILE A CA 1
ATOM 1465 C C . ILE A 1 218 ? 5.253 -10.502 30.765 1.00 34.93 198 ILE A C 1
ATOM 1466 O O . ILE A 1 218 ? 6.033 -9.618 30.413 1.00 36.14 198 ILE A O 1
ATOM 1471 N N . MET A 1 219 ? 4.685 -10.496 31.973 1.00 35.39 199 MET A N 1
ATOM 1472 C CA . MET A 1 219 ? 4.882 -9.368 32.882 1.00 37.47 199 MET A CA 1
ATOM 1473 C C . MET A 1 219 ? 6.255 -9.383 33.530 1.00 39.49 199 MET A C 1
ATOM 1474 O O . MET A 1 219 ? 6.747 -8.336 33.970 1.00 42.07 199 MET A O 1
ATOM 1479 N N . LEU A 1 220 ? 6.860 -10.558 33.639 1.00 34.36 200 LEU A N 1
ATOM 1480 C CA . LEU A 1 220 ? 8.186 -10.717 34.201 1.00 36.92 200 LEU A CA 1
ATOM 1481 C C . LEU A 1 220 ? 9.264 -10.625 33.142 1.00 37.95 200 LEU A C 1
ATOM 1482 O O . LEU A 1 220 ? 10.414 -10.983 33.407 1.00 36.14 200 LEU A O 1
ATOM 1487 N N . ASN A 1 221 ? 8.902 -10.173 31.942 1.00 41.85 201 ASN A N 1
ATOM 1488 C CA . ASN A 1 221 ? 9.845 -9.939 30.851 1.00 45.32 201 ASN A CA 1
ATOM 1489 C C . ASN A 1 221 ? 10.669 -11.187 30.547 1.00 47.11 201 ASN A C 1
ATOM 1490 O O . ASN A 1 221 ? 11.818 -11.100 30.104 1.00 45.84 201 ASN A O 1
ATOM 1495 N N . SER A 1 222 ? 10.088 -12.363 30.794 1.00 43.14 202 SER A N 1
ATOM 1496 C CA . SER A 1 222 ? 10.810 -13.607 30.545 1.00 49.49 202 SER A CA 1
ATOM 1497 C C . SER A 1 222 ? 11.172 -13.776 29.076 1.00 56.99 202 SER A C 1
ATOM 1498 O O . SER A 1 222 ? 12.129 -14.493 28.764 1.00 57.78 202 SER A O 1
ATOM 1501 N N . LYS A 1 223 ? 10.437 -13.120 28.175 1.00 53.25 203 LYS A N 1
ATOM 1502 C CA . LYS A 1 223 ? 10.585 -13.279 26.733 1.00 50.78 203 LYS A CA 1
ATOM 1503 C C . LYS A 1 223 ? 10.428 -14.746 26.357 1.00 51.38 203 LYS A C 1
ATOM 1504 O O . LYS A 1 223 ? 10.025 -15.569 27.192 1.00 51.77 203 LYS A O 1
ATOM 1510 N N . GLY A 1 224 ? 10.722 -15.080 25.106 1.00 49.28 204 GLY A N 1
ATOM 1511 C CA . GLY A 1 224 ? 10.499 -16.427 24.620 1.00 47.18 204 GLY A CA 1
ATOM 1512 C C . GLY A 1 224 ? 9.123 -16.950 24.991 1.00 50.87 204 GLY A C 1
ATOM 1513 O O . GLY A 1 224 ? 8.995 -17.923 25.742 1.00 52.75 204 GLY A O 1
ATOM 1514 N N . TYR A 1 225 ? 8.080 -16.288 24.513 1.00 45.16 205 TYR A N 1
ATOM 1515 C CA . TYR A 1 225 ? 6.729 -16.731 24.817 1.00 41.92 205 TYR A CA 1
ATOM 1516 C C . TYR A 1 225 ? 6.351 -17.868 23.886 1.00 42.88 205 TYR A C 1
ATOM 1517 O O . TYR A 1 225 ? 6.799 -17.926 22.740 1.00 40.92 205 TYR A O 1
ATOM 1526 N N . THR A 1 226 ? 5.543 -18.786 24.398 1.00 41.09 206 THR A N 1
ATOM 1527 C CA . THR A 1 226 ? 5.096 -19.959 23.668 1.00 37.85 206 THR A CA 1
ATOM 1528 C C . THR A 1 226 ? 3.578 -19.951 23.585 1.00 35.27 206 THR A C 1
ATOM 1529 O O . THR A 1 226 ? 2.906 -19.033 24.055 1.00 34.02 206 THR A O 1
ATOM 1533 N N . LYS A 1 227 ? 3.050 -21.038 23.029 1.00 37.03 207 LYS A N 1
ATOM 1534 C CA . LYS A 1 227 ? 1.615 -21.295 23.021 1.00 33.07 207 LYS A CA 1
ATOM 1535 C C . LYS A 1 227 ? 1.009 -21.249 24.415 1.00 33.10 207 LYS A C 1
ATOM 1536 O O . LYS A 1 227 ? -0.204 -21.059 24.551 1.00 32.21 207 LYS A O 1
ATOM 1542 N N A SER A 1 228 ? 1.818 -21.413 25.461 0.60 31.81 208 SER A N 1
ATOM 1543 N N B SER A 1 228 ? 1.825 -21.413 25.460 0.40 31.85 208 SER A N 1
ATOM 1544 C CA A SER A 1 228 ? 1.263 -21.418 26.805 0.60 30.34 208 SER A CA 1
ATOM 1545 C CA B SER A 1 228 ? 1.303 -21.403 26.821 0.40 30.71 208 SER A CA 1
ATOM 1546 C C A SER A 1 228 ? 0.658 -20.077 27.206 0.60 28.96 208 SER A C 1
ATOM 1547 C C B SER A 1 228 ? 0.649 -20.079 27.193 0.40 29.71 208 SER A C 1
ATOM 1548 O O A SER A 1 228 ? -0.164 -20.047 28.123 0.60 28.04 208 SER A O 1
ATOM 1549 O O B SER A 1 228 ? -0.215 -20.062 28.072 0.40 26.73 208 SER A O 1
ATOM 1554 N N . ILE A 1 229 ? 1.039 -18.968 26.563 1.00 26.01 209 ILE A N 1
ATOM 1555 C CA . ILE A 1 229 ? 0.412 -17.701 26.945 1.00 28.44 209 ILE A CA 1
ATOM 1556 C C . ILE A 1 229 ? -1.069 -17.699 26.560 1.00 27.87 209 ILE A C 1
ATOM 1557 O O . ILE A 1 229 ? -1.888 -17.086 27.255 1.00 25.94 209 ILE A O 1
ATOM 1562 N N . ASP A 1 230 ? -1.435 -18.364 25.453 1.00 28.45 210 ASP A N 1
ATOM 1563 C CA . ASP A 1 230 ? -2.846 -18.475 25.082 1.00 24.36 210 ASP A CA 1
ATOM 1564 C C . ASP A 1 230 ? -3.614 -19.321 26.093 1.00 29.24 210 ASP A C 1
ATOM 1565 O O . ASP A 1 230 ? -4.776 -19.029 26.408 1.00 26.34 210 ASP A O 1
ATOM 1570 N N . ILE A 1 231 ? -2.996 -20.390 26.602 1.00 27.13 211 ILE A N 1
ATOM 1571 C CA . ILE A 1 231 ? -3.690 -21.226 27.580 1.00 27.45 211 ILE A CA 1
ATOM 1572 C C . ILE A 1 231 ? -3.970 -20.437 28.846 1.00 26.98 211 ILE A C 1
ATOM 1573 O O . ILE A 1 231 ? -5.039 -20.583 29.453 1.00 25.62 211 ILE A O 1
ATOM 1578 N N . TRP A 1 232 ? -3.002 -19.622 29.293 1.00 24.12 212 TRP A N 1
ATOM 1579 C CA . TRP A 1 232 ? -3.233 -18.769 30.458 1.00 25.84 212 TRP A CA 1
ATOM 1580 C C . TRP A 1 232 ? -4.451 -17.879 30.252 1.00 25.23 212 TRP A C 1
ATOM 1581 O O . TRP A 1 232 ? -5.308 -17.772 31.135 1.00 26.18 212 TRP A O 1
ATOM 1592 N N . SER A 1 233 ? -4.543 -17.234 29.089 1.00 24.65 213 SER A N 1
ATOM 1593 C CA . SER A 1 233 ? -5.684 -16.359 28.810 1.00 24.41 213 SER A CA 1
ATOM 1594 C C . SER A 1 233 ? -7.001 -17.133 28.881 1.00 26.57 213 SER A C 1
ATOM 1595 O O . SER A 1 233 ? -8.002 -16.624 29.402 1.00 23.64 213 SER A O 1
ATOM 1598 N N . VAL A 1 234 ? -7.030 -18.342 28.317 1.00 25.72 214 VAL A N 1
ATOM 1599 C CA . VAL A 1 234 ? -8.245 -19.163 28.400 1.00 25.42 214 VAL A CA 1
ATOM 1600 C C . VAL A 1 234 ? -8.576 -19.462 29.856 1.00 27.95 214 VAL A C 1
ATOM 1601 O O . VAL A 1 234 ? -9.744 -19.411 30.269 1.00 26.58 214 VAL A O 1
ATOM 1605 N N . GLY A 1 235 ? -7.552 -19.752 30.665 1.00 23.75 215 GLY A N 1
ATOM 1606 C CA . GLY A 1 235 ? -7.774 -19.886 32.098 1.00 24.45 215 GLY A CA 1
ATOM 1607 C C . GLY A 1 235 ? -8.432 -18.663 32.714 1.00 25.73 215 GLY A C 1
ATOM 1608 O O . GLY A 1 235 ? -9.359 -18.779 33.526 1.00 24.69 215 GLY A O 1
ATOM 1609 N N . CYS A 1 236 ? -7.949 -17.465 32.355 1.00 23.62 216 CYS A N 1
ATOM 1610 C CA . CYS A 1 236 ? -8.577 -16.260 32.893 1.00 22.79 216 CYS A CA 1
ATOM 1611 C C . CYS A 1 236 ? -10.027 -16.152 32.454 1.00 25.99 216 CYS A C 1
ATOM 1612 O O . CYS A 1 236 ? -10.888 -15.735 33.232 1.00 25.18 216 CYS A O 1
ATOM 1615 N N . ILE A 1 237 ? -10.313 -16.518 31.208 1.00 24.68 217 ILE A N 1
ATOM 1616 C CA . ILE A 1 237 ? -11.669 -16.425 30.681 1.00 24.90 217 ILE A CA 1
ATOM 1617 C C . ILE A 1 237 ? -12.593 -17.437 31.359 1.00 25.39 217 ILE A C 1
ATOM 1618 O O . ILE A 1 237 ? -13.742 -17.116 31.699 1.00 26.73 217 ILE A O 1
ATOM 1623 N N . LEU A 1 238 ? -12.106 -18.662 31.587 1.00 25.95 218 LEU A N 1
ATOM 1624 C CA . LEU A 1 238 ? -12.876 -19.656 32.339 1.00 26.91 218 LEU A CA 1
ATOM 1625 C C . LEU A 1 238 ? -13.235 -19.134 33.729 1.00 27.95 218 LEU A C 1
ATOM 1626 O O . LEU A 1 238 ? -14.396 -19.197 34.157 1.00 26.42 218 LEU A O 1
ATOM 1631 N N . ALA A 1 239 ? -12.255 -18.573 34.436 1.00 27.00 219 ALA A N 1
ATOM 1632 C CA . ALA A 1 239 ? -12.545 -18.028 35.759 1.00 27.52 219 ALA A CA 1
ATOM 1633 C C . ALA A 1 239 ? -13.609 -16.941 35.691 1.00 29.77 219 ALA A C 1
ATOM 1634 O O . ALA A 1 239 ? -14.482 -16.856 36.567 1.00 30.95 219 ALA A O 1
ATOM 1636 N N . GLU A 1 240 ? -13.566 -16.112 34.652 1.00 27.74 220 GLU A N 1
ATOM 1637 C CA . GLU A 1 240 ? -14.542 -15.038 34.543 1.00 28.75 220 GLU A CA 1
ATOM 1638 C C . GLU A 1 240 ? -15.934 -15.566 34.191 1.00 30.26 220 GLU A C 1
ATOM 1639 O O . GLU A 1 240 ? -16.936 -14.981 34.620 1.00 28.66 220 GLU A O 1
ATOM 1645 N N . MET A 1 241 ? -16.021 -16.667 33.429 1.00 25.61 221 MET A N 1
ATOM 1646 C CA . MET A 1 241 ? -17.320 -17.307 33.188 1.00 30.93 221 MET A CA 1
ATOM 1647 C C . MET A 1 241 ? -17.920 -17.886 34.468 1.00 30.37 221 MET A C 1
ATOM 1648 O O . MET A 1 241 ? -19.149 -17.919 34.617 1.00 31.49 221 MET A O 1
ATOM 1653 N N . LEU A 1 242 ? -17.077 -18.316 35.412 1.00 29.91 222 LEU A N 1
ATOM 1654 C CA . LEU A 1 242 ? -17.578 -18.925 36.644 1.00 31.96 222 LEU A CA 1
ATOM 1655 C C . LEU A 1 242 ? -18.124 -17.892 37.611 1.00 35.00 222 LEU A C 1
ATOM 1656 O O . LEU A 1 242 ? -19.005 -18.214 38.411 1.00 36.78 222 LEU A O 1
ATOM 1661 N N . SER A 1 243 ? -17.624 -16.648 37.560 1.00 32.25 223 SER A N 1
ATOM 1662 C CA . SER A 1 243 ? -17.980 -15.652 38.566 1.00 35.30 223 SER A CA 1
ATOM 1663 C C . SER A 1 243 ? -18.500 -14.321 38.026 1.00 37.24 223 SER A C 1
ATOM 1664 O O . SER A 1 243 ? -18.931 -13.492 38.837 1.00 34.12 223 SER A O 1
ATOM 1667 N N . ASN A 1 244 ? -18.501 -14.097 36.707 1.00 32.65 224 ASN A N 1
ATOM 1668 C CA . ASN A 1 244 ? -18.858 -12.810 36.104 1.00 37.33 224 ASN A CA 1
ATOM 1669 C C . ASN A 1 244 ? -17.958 -11.680 36.581 1.00 34.43 224 ASN A C 1
ATOM 1670 O O . ASN A 1 244 ? -18.389 -10.518 36.636 1.00 38.26 224 ASN A O 1
ATOM 1675 N N . ARG A 1 245 ? -16.733 -11.995 36.987 1.00 32.63 225 ARG A N 1
ATOM 1676 C CA . ARG A 1 245 ? -15.752 -10.998 37.422 1.00 36.69 225 ARG A CA 1
ATOM 1677 C C . ARG A 1 245 ? -14.384 -11.378 36.878 1.00 33.21 225 ARG A C 1
ATOM 1678 O O . ARG A 1 245 ? -14.012 -12.556 36.913 1.00 33.51 225 ARG A O 1
ATOM 1686 N N . PRO A 1 246 ? -13.598 -10.415 36.402 1.00 33.84 226 PRO A N 1
ATOM 1687 C CA . PRO A 1 246 ? -12.214 -10.729 36.021 1.00 31.94 226 PRO A CA 1
ATOM 1688 C C . PRO A 1 246 ? -11.413 -11.205 37.231 1.00 31.96 226 PRO A C 1
ATOM 1689 O O . PRO A 1 246 ? -11.522 -10.656 38.334 1.00 30.67 226 PRO A O 1
ATOM 1693 N N . ILE A 1 247 ? -10.615 -12.252 37.029 1.00 29.06 227 ILE A N 1
ATOM 1694 C CA . ILE A 1 247 ? -9.945 -12.844 38.182 1.00 30.55 227 ILE A CA 1
ATOM 1695 C C . ILE A 1 247 ? -8.679 -12.073 38.545 1.00 34.53 227 ILE A C 1
ATOM 1696 O O . ILE A 1 247 ? -8.376 -11.900 39.732 1.00 32.23 227 ILE A O 1
ATOM 1701 N N . PHE A 1 248 ? -7.937 -11.553 37.557 1.00 31.85 228 PHE A N 1
ATOM 1702 C CA . PHE A 1 248 ? -6.679 -10.842 37.814 1.00 30.12 228 PHE A CA 1
ATOM 1703 C C . PHE A 1 248 ? -6.698 -9.419 37.270 1.00 33.62 228 PHE A C 1
ATOM 1704 O O . PHE A 1 248 ? -5.844 -9.047 36.454 1.00 35.23 228 PHE A O 1
ATOM 1712 N N . PRO A 1 249 ? -7.600 -8.591 37.727 1.00 33.30 229 PRO A N 1
ATOM 1713 C CA . PRO A 1 249 ? -7.557 -7.198 37.276 1.00 35.60 229 PRO A CA 1
ATOM 1714 C C . PRO A 1 249 ? -6.337 -6.505 37.870 1.00 40.13 229 PRO A C 1
ATOM 1715 O O . PRO A 1 249 ? -5.569 -7.106 38.629 1.00 43.64 229 PRO A O 1
ATOM 1719 N N . GLY A 1 250 ? -6.121 -5.258 37.518 1.00 40.62 230 GLY A N 1
ATOM 1720 C CA . GLY A 1 250 ? -4.938 -4.587 37.996 1.00 40.79 230 GLY A CA 1
ATOM 1721 C C . GLY A 1 250 ? -4.742 -3.330 37.187 1.00 44.66 230 GLY A C 1
ATOM 1722 O O . GLY A 1 250 ? -5.209 -3.259 36.048 1.00 45.71 230 GLY A O 1
ATOM 1723 N N . LYS A 1 251 ? -4.083 -2.332 37.760 1.00 46.29 231 LYS A N 1
ATOM 1724 C CA . LYS A 1 251 ? -3.836 -1.087 37.045 1.00 45.79 231 LYS A CA 1
ATOM 1725 C C . LYS A 1 251 ? -2.511 -1.086 36.295 1.00 46.93 231 LYS A C 1
ATOM 1726 O O . LYS A 1 251 ? -2.264 -0.165 35.510 1.00 52.47 231 LYS A O 1
ATOM 1732 N N . HIS A 1 252 ? -1.668 -2.092 36.507 1.00 39.69 232 HIS A N 1
ATOM 1733 C CA . HIS A 1 252 ? -0.436 -2.267 35.751 1.00 41.34 232 HIS A CA 1
ATOM 1734 C C . HIS A 1 252 ? 0.109 -3.647 36.099 1.00 41.85 232 HIS A C 1
ATOM 1735 O O . HIS A 1 252 ? -0.440 -4.344 36.957 1.00 38.51 232 HIS A O 1
ATOM 1742 N N . TYR A 1 253 ? 1.196 -4.034 35.421 1.00 35.81 233 TYR A N 1
ATOM 1743 C CA . TYR A 1 253 ? 1.720 -5.388 35.586 1.00 39.32 233 TYR A CA 1
ATOM 1744 C C . TYR A 1 253 ? 2.105 -5.671 37.031 1.00 37.77 233 TYR A C 1
ATOM 1745 O O . TYR A 1 253 ? 1.884 -6.784 37.526 1.00 39.77 233 TYR A O 1
ATOM 1754 N N . LEU A 1 254 ? 2.691 -4.687 37.717 1.00 38.46 234 LEU A N 1
ATOM 1755 C CA . LEU A 1 254 ? 3.042 -4.876 39.117 1.00 36.41 234 LEU A CA 1
ATOM 1756 C C . LEU A 1 254 ? 1.800 -5.173 39.941 1.00 36.28 234 LEU A C 1
ATOM 1757 O O . LEU A 1 254 ? 1.787 -6.109 40.749 1.00 35.47 234 LEU A O 1
ATOM 1762 N N . ASP A 1 255 ? 0.732 -4.404 39.724 1.00 33.21 235 ASP A N 1
ATOM 1763 C CA . ASP A 1 255 ? -0.534 -4.682 40.400 1.00 37.69 235 ASP A CA 1
ATOM 1764 C C . ASP A 1 255 ? -1.135 -6.011 39.940 1.00 37.34 235 ASP A C 1
ATOM 1765 O O . ASP A 1 255 ? -1.645 -6.779 40.759 1.00 35.11 235 ASP A O 1
ATOM 1770 N N . GLN A 1 256 ? -1.091 -6.295 38.637 1.00 32.39 236 GLN A N 1
ATOM 1771 C CA . GLN A 1 256 ? -1.637 -7.558 38.148 1.00 31.86 236 GLN A CA 1
ATOM 1772 C C . GLN A 1 256 ? -0.905 -8.751 38.745 1.00 34.30 236 GLN A C 1
ATOM 1773 O O . GLN A 1 256 ? -1.540 -9.737 39.147 1.00 34.04 236 GLN A O 1
ATOM 1779 N N A LEU A 1 257 ? 0.430 -8.677 38.828 0.64 31.49 237 LEU A N 1
ATOM 1780 N N B LEU A 1 257 ? 0.426 -8.669 38.830 0.36 31.63 237 LEU A N 1
ATOM 1781 C CA A LEU A 1 257 ? 1.198 -9.768 39.424 0.64 31.82 237 LEU A CA 1
ATOM 1782 C CA B LEU A 1 257 ? 1.208 -9.749 39.421 0.36 31.91 237 LEU A CA 1
ATOM 1783 C C A LEU A 1 257 ? 0.829 -9.978 40.886 0.64 32.05 237 LEU A C 1
ATOM 1784 C C B LEU A 1 257 ? 0.835 -9.973 40.881 0.36 32.09 237 LEU A C 1
ATOM 1785 O O A LEU A 1 257 ? 0.783 -11.116 41.363 0.64 32.29 237 LEU A O 1
ATOM 1786 O O B LEU A 1 257 ? 0.789 -11.115 41.349 0.36 32.21 237 LEU A O 1
ATOM 1795 N N . ASN A 1 258 ? 0.569 -8.892 41.619 1.00 33.44 238 ASN A N 1
ATOM 1796 C CA . ASN A 1 258 ? 0.123 -9.043 43.002 1.00 36.87 238 ASN A CA 1
ATOM 1797 C C . ASN A 1 258 ? -1.225 -9.750 43.071 1.00 35.89 238 ASN A C 1
ATOM 1798 O O . ASN A 1 258 ? -1.457 -10.574 43.966 1.00 35.13 238 ASN A O 1
ATOM 1803 N N . HIS A 1 259 ? -2.126 -9.456 42.131 1.00 33.80 239 HIS A N 1
ATOM 1804 C CA . HIS A 1 259 ? -3.393 -10.185 42.095 1.00 33.67 239 HIS A CA 1
ATOM 1805 C C . HIS A 1 259 ? -3.162 -11.662 41.809 1.00 33.90 239 HIS A C 1
ATOM 1806 O O . HIS A 1 259 ? -3.769 -12.529 42.450 1.00 34.54 239 HIS A O 1
ATOM 1813 N N . ILE A 1 260 ? -2.300 -11.969 40.832 1.00 32.97 240 ILE A N 1
ATOM 1814 C CA . ILE A 1 260 ? -2.020 -13.365 40.488 1.00 29.20 240 ILE A CA 1
ATOM 1815 C C . ILE A 1 260 ? -1.411 -14.086 41.682 1.00 34.99 240 ILE A C 1
ATOM 1816 O O . ILE A 1 260 ? -1.858 -15.174 42.072 1.00 35.63 240 ILE A O 1
ATOM 1821 N N . LEU A 1 261 ? -0.399 -13.473 42.304 1.00 32.25 241 LEU A N 1
ATOM 1822 C CA . LEU A 1 261 ? 0.277 -14.111 43.424 1.00 32.49 241 LEU A CA 1
ATOM 1823 C C . LEU A 1 261 ? -0.608 -14.166 44.660 1.00 36.37 241 LEU A C 1
ATOM 1824 O O . LEU A 1 261 ? -0.424 -15.044 45.513 1.00 40.69 241 LEU A O 1
ATOM 1829 N N . GLY A 1 262 ? -1.567 -13.248 44.780 1.00 36.25 242 GLY A N 1
ATOM 1830 C CA . GLY A 1 262 ? -2.479 -13.302 45.910 1.00 36.26 242 GLY A CA 1
ATOM 1831 C C . GLY A 1 262 ? -3.439 -14.469 45.859 1.00 40.84 242 GLY A C 1
ATOM 1832 O O . GLY A 1 262 ? -4.052 -14.808 46.876 1.00 38.29 242 GLY A O 1
ATOM 1833 N N . ILE A 1 263 ? -3.593 -15.085 44.692 1.00 37.31 243 ILE A N 1
ATOM 1834 C CA . ILE A 1 263 ? -4.437 -16.264 44.527 1.00 36.58 243 ILE A CA 1
ATOM 1835 C C . ILE A 1 263 ? -3.595 -17.528 44.393 1.00 38.37 243 ILE A C 1
ATOM 1836 O O . ILE A 1 263 ? -3.794 -18.496 45.126 1.00 36.27 243 ILE A O 1
ATOM 1841 N N . LEU A 1 264 ? -2.624 -17.525 43.478 1.00 32.91 244 LEU A N 1
ATOM 1842 C CA . LEU A 1 264 ? -1.777 -18.700 43.305 1.00 37.58 244 LEU A CA 1
ATOM 1843 C C . LEU A 1 264 ? -0.821 -18.919 44.468 1.00 38.79 244 LEU A C 1
ATOM 1844 O O . LEU A 1 264 ? -0.326 -20.042 44.639 1.00 40.49 244 LEU A O 1
ATOM 1849 N N . GLY A 1 265 ? -0.537 -17.881 45.251 1.00 37.28 245 GLY A N 1
ATOM 1850 C CA . GLY A 1 265 ? 0.500 -17.924 46.264 1.00 40.95 245 GLY A CA 1
ATOM 1851 C C . GLY A 1 265 ? 1.865 -17.564 45.694 1.00 37.77 245 GLY A C 1
ATOM 1852 O O . GLY A 1 265 ? 2.061 -17.445 44.485 1.00 38.34 245 GLY A O 1
ATOM 1853 N N . SER A 1 266 ? 2.830 -17.385 46.592 1.00 40.74 246 SER A N 1
ATOM 1854 C CA . SER A 1 266 ? 4.184 -17.078 46.147 1.00 42.79 246 SER A CA 1
ATOM 1855 C C . SER A 1 266 ? 4.726 -18.244 45.320 1.00 41.99 246 SER A C 1
ATOM 1856 O O . SER A 1 266 ? 4.398 -19.402 45.595 1.00 41.17 246 SER A O 1
ATOM 1859 N N . PRO A 1 267 ? 5.528 -17.982 44.293 1.00 41.83 247 PRO A N 1
ATOM 1860 C CA . PRO A 1 267 ? 6.067 -19.087 43.496 1.00 40.13 247 PRO A CA 1
ATOM 1861 C C . PRO A 1 267 ? 7.011 -19.960 44.311 1.00 42.57 247 PRO A C 1
ATOM 1862 O O . PRO A 1 267 ? 7.734 -19.483 45.189 1.00 42.46 247 PRO A O 1
ATOM 1866 N N . SER A 1 268 ? 6.997 -21.255 44.003 1.00 42.21 248 SER A N 1
ATOM 1867 C CA . SER A 1 268 ? 7.937 -22.199 44.583 1.00 51.44 248 SER A CA 1
ATOM 1868 C C . SER A 1 268 ? 9.363 -21.894 44.129 1.00 49.94 248 SER A C 1
ATOM 1869 O O . SER A 1 268 ? 9.605 -21.109 43.208 1.00 47.22 248 SER A O 1
ATOM 1872 N N . GLN A 1 269 ? 10.316 -22.561 44.780 1.00 49.22 249 GLN A N 1
ATOM 1873 C CA . GLN A 1 269 ? 11.706 -22.483 44.344 1.00 52.61 249 GLN A CA 1
ATOM 1874 C C . GLN A 1 269 ? 11.839 -22.872 42.877 1.00 55.62 249 GLN A C 1
ATOM 1875 O O . GLN A 1 269 ? 12.497 -22.177 42.093 1.00 55.53 249 GLN A O 1
ATOM 1881 N N . GLU A 1 270 ? 11.190 -23.971 42.482 1.00 54.99 250 GLU A N 1
ATOM 1882 C CA . GLU A 1 270 ? 11.272 -24.402 41.093 1.00 56.87 250 GLU A CA 1
ATOM 1883 C C . GLU A 1 270 ? 10.657 -23.375 40.152 1.00 55.39 250 GLU A C 1
ATOM 1884 O O . GLU A 1 270 ? 11.180 -23.151 39.055 1.00 58.57 250 GLU A O 1
ATOM 1890 N N . ASP A 1 271 ? 9.558 -22.731 40.561 1.00 50.02 251 ASP A N 1
ATOM 1891 C CA . ASP A 1 271 ? 8.972 -21.680 39.733 1.00 52.15 251 ASP A CA 1
ATOM 1892 C C . ASP A 1 271 ? 9.918 -20.496 39.573 1.00 47.52 251 ASP A C 1
ATOM 1893 O O . ASP A 1 271 ? 9.983 -19.900 38.493 1.00 49.70 251 ASP A O 1
ATOM 1898 N N . LEU A 1 272 ? 10.649 -20.126 40.631 1.00 45.57 252 LEU A N 1
ATOM 1899 C CA . LEU A 1 272 ? 11.576 -18.999 40.515 1.00 49.40 252 LEU A CA 1
ATOM 1900 C C . LEU A 1 272 ? 12.690 -19.276 39.513 1.00 50.40 252 LEU A C 1
ATOM 1901 O O . LEU A 1 272 ? 13.257 -18.336 38.944 1.00 45.44 252 LEU A O 1
ATOM 1906 N N . ASN A 1 273 ? 13.017 -20.551 39.281 1.00 50.18 253 ASN A N 1
ATOM 1907 C CA . ASN A 1 273 ? 14.066 -20.872 38.317 1.00 51.53 253 ASN A CA 1
ATOM 1908 C C . ASN A 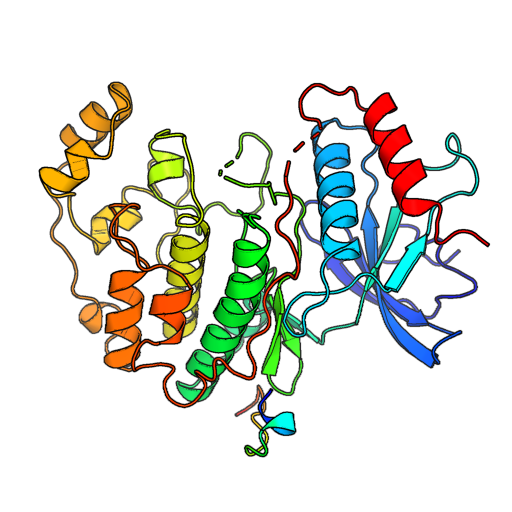1 273 ? 13.603 -20.658 36.882 1.00 47.80 253 ASN A C 1
ATOM 1909 O O . ASN A 1 273 ? 14.436 -20.425 36.000 1.00 55.30 253 ASN A O 1
ATOM 1914 N N . CYS A 1 274 ? 12.296 -20.716 36.624 1.00 43.82 254 CYS A N 1
ATOM 1915 C CA . CYS A 1 274 ? 11.803 -20.421 35.281 1.00 48.96 254 CYS A CA 1
ATOM 1916 C C . CYS A 1 274 ? 11.793 -18.927 34.975 1.00 55.46 254 CYS A C 1
ATOM 1917 O O . CYS A 1 274 ? 11.503 -18.538 33.836 1.00 52.81 254 CYS A O 1
ATOM 1920 N N . ILE A 1 275 ? 12.105 -18.084 35.950 1.00 49.06 255 ILE A N 1
ATOM 1921 C CA . ILE A 1 275 ? 12.232 -16.650 35.735 1.00 43.85 255 ILE A CA 1
ATOM 1922 C C . ILE A 1 275 ? 13.724 -16.371 35.629 1.00 41.16 255 ILE A C 1
ATOM 1923 O O . ILE A 1 275 ? 14.431 -16.286 36.638 1.00 41.05 255 ILE A O 1
ATOM 1928 N N . ILE A 1 276 ? 14.216 -16.261 34.398 1.00 42.05 256 ILE A N 1
ATOM 1929 C CA . ILE A 1 276 ? 15.649 -16.071 34.200 1.00 46.05 256 ILE A CA 1
ATOM 1930 C C . ILE A 1 276 ? 16.072 -14.608 34.256 1.00 36.33 256 ILE A C 1
ATOM 1931 O O . ILE A 1 276 ? 17.235 -14.329 34.577 1.00 36.40 256 ILE A O 1
ATOM 1936 N N . ASN A 1 277 ? 15.177 -13.676 33.937 1.00 36.54 257 ASN A N 1
ATOM 1937 C CA . ASN A 1 277 ? 15.534 -12.262 33.987 1.00 35.21 257 ASN A CA 1
ATOM 1938 C C . ASN A 1 277 ? 16.030 -11.878 35.374 1.00 32.45 257 ASN A C 1
ATOM 1939 O O . ASN A 1 277 ? 15.346 -12.129 36.362 1.00 34.50 257 ASN A O 1
ATOM 1944 N N . LEU A 1 278 ? 17.226 -11.289 35.438 1.00 32.45 258 LEU A N 1
ATOM 1945 C CA . LEU A 1 278 ? 17.847 -10.966 36.725 1.00 36.45 258 LEU A CA 1
ATOM 1946 C C . LEU A 1 278 ? 16.939 -10.100 37.590 1.00 37.93 258 LEU A C 1
ATOM 1947 O O . LEU A 1 278 ? 16.714 -10.389 38.772 1.00 37.11 258 LEU A O 1
ATOM 1952 N N . LYS A 1 279 ? 16.435 -9.013 37.021 1.00 36.83 259 LYS A N 1
ATOM 1953 C CA . LYS A 1 279 ? 15.659 -8.067 37.811 1.00 35.81 259 LYS A CA 1
ATOM 1954 C C . LYS A 1 279 ? 14.295 -8.639 38.170 1.00 33.63 259 LYS A C 1
ATOM 1955 O O . LYS A 1 279 ? 13.808 -8.448 39.292 1.00 31.73 259 LYS A O 1
ATOM 1961 N N . ALA A 1 280 ? 13.679 -9.367 37.244 1.00 29.94 260 ALA A N 1
ATOM 1962 C CA . ALA A 1 280 ? 12.389 -9.970 37.547 1.00 31.73 260 ALA A CA 1
ATOM 1963 C C . ALA A 1 280 ? 12.504 -10.975 38.683 1.00 33.37 260 ALA A C 1
ATOM 1964 O O . ALA A 1 280 ? 11.620 -11.051 39.542 1.00 30.97 260 ALA A O 1
ATOM 1966 N N . ARG A 1 281 ? 13.575 -11.777 38.701 1.00 33.77 261 ARG A N 1
ATOM 1967 C CA . ARG A 1 281 ? 13.668 -12.781 39.757 1.00 32.91 261 ARG A CA 1
ATOM 1968 C C . ARG A 1 281 ? 13.924 -12.117 41.099 1.00 36.67 261 ARG A C 1
ATOM 1969 O O . ARG A 1 281 ? 13.327 -12.491 42.113 1.00 38.97 261 ARG A O 1
ATOM 1977 N N . ASN A 1 282 ? 14.784 -11.101 41.110 1.00 35.42 262 ASN A N 1
ATOM 1978 C CA . ASN A 1 282 ? 15.030 -10.360 42.335 1.00 39.68 262 ASN A CA 1
ATOM 1979 C C . ASN A 1 282 ? 13.760 -9.680 42.823 1.00 39.46 262 ASN A C 1
ATOM 1980 O O . ASN A 1 282 ? 13.474 -9.672 44.025 1.00 38.55 262 ASN A O 1
ATOM 1985 N N . TYR A 1 283 ? 12.984 -9.111 41.899 1.00 37.80 263 TYR A N 1
ATOM 1986 C CA . TYR A 1 283 ? 11.720 -8.489 42.278 1.00 36.49 263 TYR A CA 1
ATOM 1987 C C . TYR A 1 283 ? 10.811 -9.488 42.979 1.00 36.59 263 TYR A C 1
ATOM 1988 O O . TYR A 1 283 ? 10.326 -9.226 44.088 1.00 39.68 263 TYR A O 1
ATOM 1997 N N . LEU A 1 284 ? 10.589 -10.652 42.358 1.00 32.37 264 LEU A N 1
ATOM 1998 C CA . LEU A 1 284 ? 9.739 -11.666 42.982 1.00 35.31 264 LEU A CA 1
ATOM 1999 C C . LEU A 1 284 ? 10.234 -12.003 44.384 1.00 38.72 264 LEU A C 1
ATOM 2000 O O . LEU A 1 284 ? 9.441 -12.102 45.329 1.00 38.64 264 LEU A O 1
ATOM 2005 N N . LEU A 1 285 ? 11.556 -12.136 44.545 1.00 35.78 265 LEU A N 1
ATOM 2006 C CA . LEU A 1 285 ? 12.110 -12.475 45.852 1.00 39.05 265 LEU A CA 1
ATOM 2007 C C . LEU A 1 285 ? 11.913 -11.358 46.868 1.00 44.03 265 LEU A C 1
ATOM 2008 O O . LEU A 1 285 ? 11.967 -11.608 48.078 1.00 44.98 265 LEU A O 1
ATOM 2013 N N . SER A 1 286 ? 11.714 -10.123 46.405 1.00 41.81 266 SER A N 1
ATOM 2014 C CA . SER A 1 286 ? 11.529 -8.991 47.307 1.00 44.45 266 SER A CA 1
ATOM 2015 C C . SER A 1 286 ? 10.113 -8.918 47.865 1.00 46.77 266 SER A C 1
ATOM 2016 O O . SER A 1 286 ? 9.878 -8.175 48.827 1.00 47.07 266 SER A O 1
ATOM 2019 N N . LEU A 1 287 ? 9.174 -9.670 47.293 1.00 41.42 267 LEU A N 1
ATOM 2020 C CA . LEU A 1 287 ? 7.777 -9.569 47.672 1.00 43.68 267 LEU A CA 1
ATOM 2021 C C . LEU A 1 287 ? 7.494 -10.384 48.931 1.00 47.64 267 LEU A C 1
ATOM 2022 O O . LEU A 1 287 ? 8.167 -11.382 49.198 1.00 48.88 267 LEU A O 1
ATOM 2027 N N . PRO A 1 288 ? 6.510 -9.974 49.724 1.00 52.81 268 PRO A N 1
ATOM 2028 C CA . PRO A 1 288 ? 6.164 -10.748 50.918 1.00 50.34 268 PRO A CA 1
ATOM 2029 C C . PRO A 1 288 ? 5.491 -12.054 50.536 1.00 51.26 268 PRO A C 1
ATOM 2030 O O . PRO A 1 288 ? 4.863 -12.170 49.481 1.00 48.08 268 PRO A O 1
ATOM 2034 N N . HIS A 1 289 ? 5.650 -13.052 51.401 1.00 52.03 269 HIS A N 1
ATOM 2035 C CA . HIS A 1 289 ? 5.090 -14.364 51.115 1.00 53.08 269 HIS A CA 1
ATOM 2036 C C . HIS A 1 289 ? 3.566 -14.293 51.092 1.00 48.52 269 HIS A C 1
ATOM 2037 O O . HIS A 1 289 ? 2.947 -13.600 51.901 1.00 52.71 269 HIS A O 1
ATOM 2044 N N . LYS A 1 290 ? 2.958 -15.003 50.149 1.00 50.43 270 LYS A N 1
ATOM 2045 C CA . LYS A 1 290 ? 1.507 -15.050 50.034 1.00 47.94 270 LYS A CA 1
ATOM 2046 C C . LYS A 1 290 ? 1.056 -16.498 49.922 1.00 52.44 270 LYS A C 1
ATOM 2047 O O . LYS A 1 290 ? 1.640 -17.283 49.169 1.00 50.06 270 LYS A O 1
ATOM 2053 N N . ASN A 1 291 ? 0.025 -16.852 50.682 1.00 54.68 271 ASN A N 1
ATOM 2054 C CA . ASN A 1 291 ? -0.485 -18.213 50.665 1.00 53.59 271 ASN A CA 1
ATOM 2055 C C . ASN A 1 291 ? -1.381 -18.431 49.455 1.00 48.21 271 ASN A C 1
ATOM 2056 O O . ASN A 1 291 ? -2.015 -17.500 48.947 1.00 46.89 271 ASN A O 1
ATOM 2061 N N . LYS A 1 292 ? -1.415 -19.675 48.988 1.00 48.03 272 LYS A N 1
ATOM 2062 C CA . LYS A 1 292 ? -2.318 -20.045 47.909 1.00 47.05 272 LYS A CA 1
ATOM 2063 C C . LYS A 1 292 ? -3.755 -20.079 48.418 1.00 47.50 272 LYS A C 1
ATOM 2064 O O . LYS A 1 292 ? -4.020 -20.522 49.537 1.00 49.55 272 LYS A O 1
ATOM 2070 N N . VAL A 1 293 ? -4.676 -19.585 47.602 1.00 46.23 273 VAL A N 1
ATOM 2071 C CA . VAL A 1 293 ? -6.110 -19.616 47.901 1.00 47.94 273 VAL A CA 1
ATOM 2072 C C . VAL A 1 293 ? -6.716 -20.792 47.171 1.00 42.60 273 VAL A C 1
ATOM 2073 O O . VAL A 1 293 ? -6.614 -20.862 45.935 1.00 43.54 273 VAL A O 1
ATOM 2077 N N . PRO A 1 294 ? -7.369 -21.737 47.854 1.00 46.33 274 PRO A N 1
ATOM 2078 C CA . PRO A 1 294 ? -7.995 -22.860 47.151 1.00 47.05 274 PRO A CA 1
ATOM 2079 C C . PRO A 1 294 ? -9.032 -22.368 46.150 1.00 43.88 274 PRO A C 1
ATOM 2080 O O . PRO A 1 294 ? -9.783 -21.430 46.420 1.00 46.22 274 PRO A O 1
ATOM 2084 N N . TRP A 1 295 ? -9.063 -23.009 44.979 1.00 44.55 275 TRP A N 1
ATOM 2085 C CA . TRP A 1 295 ? -10.027 -22.611 43.955 1.00 40.21 275 TRP A CA 1
ATOM 2086 C C . TRP A 1 295 ? -11.465 -22.723 44.446 1.00 43.03 275 TRP A C 1
ATOM 2087 O O . TRP A 1 295 ? -12.307 -21.902 44.068 1.00 38.62 275 TRP A O 1
ATOM 2098 N N . ASN A 1 296 ? -11.774 -23.729 45.275 1.00 41.01 276 ASN A N 1
ATOM 2099 C CA . ASN A 1 296 ? -13.147 -23.892 45.734 1.00 41.93 276 ASN A CA 1
ATOM 2100 C C . ASN A 1 296 ? -13.554 -22.846 46.767 1.00 46.97 276 ASN A C 1
ATOM 2101 O O . ASN A 1 296 ? -14.744 -22.747 47.079 1.00 44.89 276 ASN A O 1
ATOM 2106 N N . ARG A 1 297 ? -12.608 -22.070 47.310 1.00 46.74 277 ARG A N 1
ATOM 2107 C CA . ARG A 1 297 ? -12.981 -20.933 48.149 1.00 48.46 277 ARG A CA 1
ATOM 2108 C C . ARG A 1 297 ? -13.336 -19.719 47.300 1.00 43.85 277 ARG A C 1
ATOM 2109 O O . ARG A 1 297 ? -14.230 -18.946 47.663 1.00 44.31 277 ARG A O 1
ATOM 2117 N N . LEU A 1 298 ? -12.636 -19.538 46.178 1.00 40.61 278 LEU A N 1
ATOM 2118 C CA . LEU A 1 298 ? -12.940 -18.447 45.257 1.00 42.18 278 LEU A CA 1
ATOM 2119 C C . LEU A 1 298 ? -14.192 -18.740 44.450 1.00 45.77 278 LEU A C 1
ATOM 2120 O O . LEU A 1 298 ? -14.940 -17.820 44.096 1.00 46.67 278 LEU A O 1
ATOM 2125 N N . PHE A 1 299 ? -14.429 -20.014 44.140 1.00 40.13 279 PHE A N 1
ATOM 2126 C CA . PHE A 1 299 ? -15.535 -20.438 43.289 1.00 38.18 279 PHE A CA 1
ATOM 2127 C C . PHE A 1 299 ? -16.284 -21.574 43.975 1.00 40.05 279 PHE A C 1
ATOM 2128 O O . PHE A 1 299 ? -16.263 -22.718 43.506 1.00 39.41 279 PHE A O 1
ATOM 2136 N N . PRO A 1 300 ? -16.978 -21.286 45.083 1.00 41.88 280 PRO A N 1
ATOM 2137 C CA . PRO A 1 300 ? -17.627 -22.362 45.852 1.00 42.59 280 PRO A CA 1
ATOM 2138 C C . PRO A 1 300 ? -18.791 -23.032 45.144 1.00 47.62 280 PRO A C 1
ATOM 2139 O O . PRO A 1 300 ? -19.270 -24.069 45.631 1.00 46.79 280 PRO A O 1
ATOM 2143 N N . ASN A 1 301 ? -19.291 -22.484 44.039 1.00 46.88 281 ASN A N 1
ATOM 2144 C CA . ASN A 1 301 ? -20.421 -23.098 43.353 1.00 50.93 281 ASN A CA 1
ATOM 2145 C C . ASN A 1 301 ? -20.032 -23.753 42.040 1.00 43.37 281 ASN A C 1
ATOM 2146 O O . ASN A 1 301 ? -20.901 -24.312 41.365 1.00 49.08 281 ASN 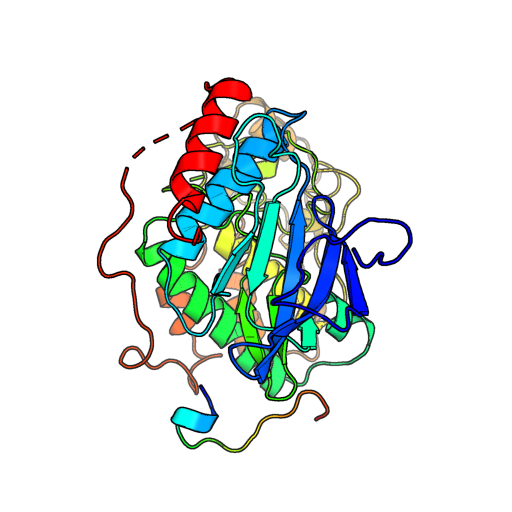A O 1
ATOM 2151 N N . ALA A 1 302 ? -18.754 -23.734 41.684 1.00 37.71 282 ALA A N 1
ATOM 2152 C CA . ALA A 1 302 ? -18.302 -24.257 40.408 1.00 38.47 282 ALA A CA 1
ATOM 2153 C C . ALA A 1 302 ? -18.161 -25.779 40.441 1.00 40.25 282 ALA A C 1
ATOM 2154 O O . ALA A 1 302 ? -17.945 -26.394 41.492 1.00 37.74 282 ALA A O 1
ATOM 2156 N N . ASP A 1 303 ? -18.302 -26.373 39.255 1.00 40.45 283 ASP A N 1
ATOM 2157 C CA . ASP A 1 303 ? -18.060 -27.795 39.036 1.00 42.82 283 ASP A CA 1
ATOM 2158 C C . ASP A 1 303 ? -16.629 -28.136 39.440 1.00 37.87 283 ASP A C 1
ATOM 2159 O O . ASP A 1 303 ? -15.679 -27.513 38.961 1.00 33.66 283 ASP A O 1
ATOM 2164 N N . SER A 1 304 ? -16.466 -29.119 40.335 1.00 36.94 284 SER A N 1
ATOM 2165 C CA . SER A 1 304 ? -15.111 -29.429 40.777 1.00 38.90 284 SER A CA 1
ATOM 2166 C C . SER A 1 304 ? -14.217 -29.846 39.608 1.00 39.55 284 SER A C 1
ATOM 2167 O O . SER A 1 304 ? -13.003 -29.633 39.653 1.00 39.41 284 SER A O 1
ATOM 2170 N N . LYS A 1 305 ? -14.791 -30.425 38.549 1.00 39.00 285 LYS A N 1
ATOM 2171 C CA . LYS A 1 305 ? -13.985 -30.748 37.373 1.00 38.10 285 LYS A CA 1
ATOM 2172 C C . LYS A 1 305 ? -13.532 -29.483 36.649 1.00 34.17 285 LYS A C 1
ATOM 2173 O O . LYS A 1 305 ? -12.403 -29.417 36.148 1.00 35.50 285 LYS A O 1
ATOM 2179 N N . ALA A 1 306 ? -14.397 -28.467 36.581 1.00 33.14 286 ALA A N 1
ATOM 2180 C CA . ALA A 1 306 ? -13.982 -27.196 35.985 1.00 33.43 286 ALA A CA 1
ATOM 2181 C C . ALA A 1 306 ? -12.821 -26.574 36.755 1.00 32.94 286 ALA A C 1
ATOM 2182 O O . ALA A 1 306 ? -11.908 -25.988 36.160 1.00 27.58 286 ALA A O 1
ATOM 2184 N N . LEU A 1 307 ? -12.831 -26.702 38.083 1.00 33.00 287 LEU A N 1
ATOM 2185 C CA . LEU A 1 307 ? -11.765 -26.115 38.892 1.00 31.53 287 LEU A CA 1
ATOM 2186 C C . LEU A 1 307 ? -10.448 -26.861 38.712 1.00 32.45 287 LEU A C 1
ATOM 2187 O O . LEU A 1 307 ? -9.372 -26.252 38.740 1.00 31.18 287 LEU A O 1
ATOM 2192 N N . ASP A 1 308 ? -10.508 -28.183 38.534 1.00 35.89 288 ASP A N 1
ATOM 2193 C CA . ASP A 1 308 ? -9.288 -28.930 38.258 1.00 33.32 288 ASP A CA 1
ATOM 2194 C C . ASP A 1 308 ? -8.649 -28.460 36.956 1.00 33.41 288 ASP A C 1
ATOM 2195 O O . ASP A 1 308 ? -7.437 -28.218 36.897 1.00 36.51 288 ASP A O 1
ATOM 2200 N N . LEU A 1 309 ? -9.451 -28.308 35.904 1.00 31.60 289 LEU A N 1
ATOM 2201 C CA . LEU A 1 309 ? -8.901 -27.830 34.641 1.00 31.09 289 LEU A CA 1
ATOM 2202 C C . LEU A 1 309 ? -8.433 -26.386 34.761 1.00 31.80 289 LEU A C 1
ATOM 2203 O O . LEU A 1 309 ? -7.403 -26.009 34.193 1.00 33.85 289 LEU A O 1
ATOM 2208 N N . LEU A 1 310 ? -9.158 -25.571 35.520 1.00 28.63 290 LEU A N 1
ATOM 2209 C CA . LEU A 1 310 ? -8.725 -24.196 35.730 1.00 30.13 290 LEU A CA 1
ATOM 2210 C C . LEU A 1 310 ? -7.351 -24.159 36.390 1.00 32.98 290 LEU A C 1
ATOM 2211 O O . LEU A 1 310 ? -6.470 -23.379 35.996 1.00 31.56 290 LEU A O 1
ATOM 2216 N N . ASP A 1 311 ? -7.152 -25.010 37.395 1.00 33.04 291 ASP A N 1
ATOM 2217 C CA . ASP A 1 311 ? -5.868 -25.080 38.083 1.00 31.24 291 ASP A CA 1
ATOM 2218 C C . ASP A 1 311 ? -4.726 -25.375 37.114 1.00 35.50 291 ASP A C 1
ATOM 2219 O O . ASP A 1 311 ? -3.619 -24.854 37.278 1.00 36.56 291 ASP A O 1
ATOM 2224 N N . LYS A 1 312 ? -4.967 -26.222 36.109 1.00 32.46 292 LYS A N 1
ATOM 2225 C CA . LYS A 1 312 ? -3.898 -26.597 35.194 1.00 28.32 292 LYS A CA 1
ATOM 2226 C C . LYS A 1 312 ? -3.634 -25.526 34.144 1.00 32.39 292 LYS A C 1
ATOM 2227 O O . LYS A 1 312 ? -2.515 -25.441 33.629 1.00 31.66 292 LYS A O 1
ATOM 2233 N N . MET A 1 313 ? -4.628 -24.696 33.830 1.00 28.11 293 MET A N 1
ATOM 2234 C CA . MET A 1 313 ? -4.396 -23.604 32.891 1.00 30.81 293 MET A CA 1
ATOM 2235 C C . MET A 1 313 ? -3.743 -22.412 33.580 1.00 30.69 293 MET A C 1
ATOM 2236 O O . MET A 1 313 ? -2.909 -21.725 32.979 1.00 30.37 293 MET A O 1
ATOM 2241 N N . LEU A 1 314 ? -4.099 -22.161 34.836 1.00 28.40 294 LEU A N 1
ATOM 2242 C CA . LEU A 1 314 ? -3.517 -21.046 35.584 1.00 32.66 294 LEU A CA 1
ATOM 2243 C C . LEU A 1 314 ? -2.339 -21.517 36.426 1.00 32.44 294 LEU A C 1
ATOM 2244 O O . LEU A 1 314 ? -2.279 -21.343 37.642 1.00 34.96 294 LEU A O 1
ATOM 2249 N N . THR A 1 315 ? -1.398 -22.156 35.748 1.00 30.16 295 THR A N 1
ATOM 2250 C CA . THR A 1 315 ? -0.163 -22.618 36.358 1.00 33.28 295 THR A CA 1
ATOM 2251 C C . THR A 1 315 ? 0.900 -21.566 36.091 1.00 32.78 295 THR A C 1
ATOM 2252 O O . THR A 1 315 ? 1.096 -21.164 34.940 1.00 32.01 295 THR A O 1
ATOM 2256 N N . PHE A 1 316 ? 1.547 -21.091 37.160 1.00 28.99 296 PHE A N 1
ATOM 2257 C CA . PHE A 1 316 ? 2.542 -20.033 37.022 1.00 30.50 296 PHE A CA 1
ATOM 2258 C C . PHE A 1 316 ? 3.661 -20.445 36.064 1.00 34.26 296 PHE A C 1
ATOM 2259 O O . PHE A 1 316 ? 4.008 -19.700 35.141 1.00 32.80 296 PHE A O 1
ATOM 2267 N N . ASN A 1 317 ? 4.219 -21.636 36.254 1.00 34.68 297 ASN A N 1
ATOM 2268 C CA . ASN A 1 317 ? 5.281 -22.144 35.386 1.00 36.10 297 ASN A CA 1
ATOM 2269 C C . ASN A 1 317 ? 4.733 -22.437 33.990 1.00 35.64 297 ASN A C 1
ATOM 2270 O O . ASN A 1 317 ? 3.933 -23.369 33.843 1.00 37.60 297 ASN A O 1
ATOM 2275 N N . PRO A 1 318 ? 5.130 -21.698 32.946 1.00 35.35 298 PRO A N 1
ATOM 2276 C CA . PRO A 1 318 ? 4.573 -21.968 31.605 1.00 34.22 298 PRO A CA 1
ATOM 2277 C C . PRO A 1 318 ? 4.930 -23.339 31.046 1.00 42.28 298 PRO A C 1
ATOM 2278 O O . PRO A 1 318 ? 4.193 -23.841 30.187 1.00 39.52 298 PRO A O 1
ATOM 2282 N N . HIS A 1 319 ? 6.028 -23.959 31.494 1.00 40.03 299 HIS A N 1
ATOM 2283 C CA . HIS A 1 319 ? 6.400 -25.269 30.968 1.00 42.82 299 HIS A CA 1
ATOM 2284 C C . HIS A 1 319 ? 5.515 -26.379 31.528 1.00 41.50 299 HIS A C 1
ATOM 2285 O O . HIS A 1 319 ? 5.352 -27.423 30.888 1.00 48.75 299 HIS A O 1
ATOM 2292 N N . LYS A 1 320 ? 4.930 -26.179 32.701 1.00 41.95 300 LYS A N 1
ATOM 2293 C CA . LYS A 1 320 ? 4.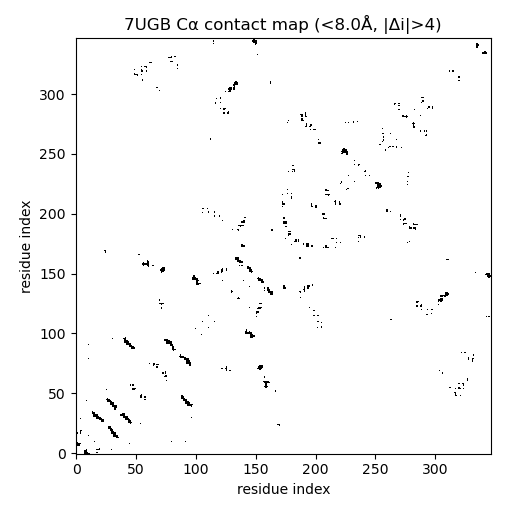029 -27.160 33.290 1.00 42.71 300 LYS A CA 1
ATOM 2294 C C . LYS A 1 320 ? 2.557 -26.828 33.047 1.00 38.16 300 LYS A C 1
ATOM 2295 O O . LYS A 1 320 ? 1.681 -27.622 33.410 1.00 37.62 300 LYS A O 1
ATOM 2301 N N . ARG A 1 321 ? 2.267 -25.678 32.449 1.00 32.97 301 ARG A N 1
ATOM 2302 C CA . ARG A 1 321 ? 0.895 -25.334 32.094 1.00 35.19 301 ARG A CA 1
ATOM 2303 C C . ARG A 1 321 ? 0.357 -26.336 31.068 1.00 32.97 301 ARG A C 1
ATOM 2304 O O . ARG A 1 321 ? 1.087 -26.798 30.185 1.00 34.88 301 ARG A O 1
ATOM 2312 N N . ILE A 1 322 ? -0.926 -26.689 31.204 1.00 34.12 302 ILE A N 1
ATOM 2313 C CA . ILE A 1 322 ? -1.543 -27.683 30.331 1.00 33.89 302 ILE A CA 1
ATOM 2314 C C . ILE A 1 322 ? -1.551 -27.187 28.886 1.00 31.26 302 ILE A C 1
ATOM 2315 O O . ILE A 1 322 ? -1.712 -25.986 28.623 1.00 35.66 302 ILE A O 1
ATOM 2320 N N . GLU A 1 323 ? -1.366 -28.107 27.940 1.00 34.79 303 GLU A N 1
ATOM 2321 C CA . GLU A 1 323 ? -1.390 -27.785 26.520 1.00 34.59 303 GLU A CA 1
ATOM 2322 C C . GLU A 1 323 ? -2.797 -27.993 25.972 1.00 31.79 303 GLU A C 1
ATOM 2323 O O . GLU A 1 323 ? -3.639 -28.644 26.598 1.00 35.16 303 GLU A O 1
ATOM 2329 N N . VAL A 1 324 ? -3.056 -27.452 24.777 1.00 28.92 304 VAL A N 1
ATOM 2330 C CA . VAL A 1 324 ? -4.434 -27.401 24.299 1.00 24.92 304 VAL A CA 1
ATOM 2331 C C . VAL A 1 324 ? -4.999 -28.809 24.100 1.00 32.30 304 VAL A C 1
ATOM 2332 O O . VAL A 1 324 ? -6.170 -29.069 24.408 1.00 29.97 304 VAL A O 1
ATOM 2336 N N . GLU A 1 325 ? -4.187 -29.754 23.620 1.00 30.70 305 GLU A N 1
ATOM 2337 C CA . GLU A 1 325 ? -4.774 -31.069 23.379 1.00 34.63 305 GLU A CA 1
ATOM 2338 C C . GLU A 1 325 ? -5.123 -31.761 24.690 1.00 37.34 305 GLU A C 1
ATOM 2339 O O . GLU A 1 325 ? -6.188 -32.382 24.813 1.00 36.79 305 GLU A O 1
ATOM 2345 N N . GLN A 1 326 ? -4.226 -31.675 25.671 1.00 36.74 306 GLN A N 1
ATOM 2346 C CA . GLN A 1 326 ? -4.506 -32.222 26.990 1.00 39.45 306 GLN A CA 1
ATOM 2347 C C . GLN A 1 326 ? -5.678 -31.503 27.659 1.00 36.17 306 GLN A C 1
ATOM 2348 O O . GLN A 1 326 ? -6.453 -32.131 28.393 1.00 34.33 306 GLN A O 1
ATOM 2354 N N . ALA A 1 327 ? -5.868 -30.207 27.381 1.00 33.25 307 ALA A N 1
ATOM 2355 C CA . ALA A 1 327 ? -7.021 -29.517 27.953 1.00 30.21 307 ALA A CA 1
ATOM 2356 C C . ALA A 1 327 ? -8.321 -30.045 27.366 1.00 32.10 307 ALA A C 1
ATOM 2357 O O . ALA A 1 327 ? -9.272 -30.328 28.103 1.00 33.23 307 ALA A O 1
ATOM 2359 N N . LEU A 1 328 ? -8.368 -30.227 26.043 1.00 30.48 308 LEU A N 1
ATOM 2360 C CA . LEU A 1 328 ? -9.563 -30.785 25.421 1.00 30.15 308 LEU A CA 1
ATOM 2361 C C . LEU A 1 328 ? -9.905 -32.171 25.961 1.00 34.57 308 LEU A C 1
ATOM 2362 O O . LEU A 1 328 ? -11.088 -32.527 26.024 1.00 33.06 308 LEU A O 1
ATOM 2367 N N . ALA A 1 329 ? -8.902 -32.959 26.355 1.00 35.25 309 ALA A N 1
ATOM 2368 C CA . ALA A 1 329 ? -9.123 -34.312 26.859 1.00 34.54 309 ALA A CA 1
ATOM 2369 C C . ALA A 1 329 ? -9.451 -34.349 28.349 1.00 36.33 309 ALA A C 1
ATOM 2370 O O . ALA A 1 329 ? -9.704 -35.432 28.891 1.00 34.67 309 ALA A O 1
ATOM 2372 N N . HIS A 1 330 ? -9.476 -33.202 29.013 1.00 34.68 310 HIS A N 1
ATOM 2373 C CA . HIS A 1 330 ? -9.758 -33.166 30.437 1.00 34.71 310 HIS A CA 1
ATOM 2374 C C . HIS A 1 330 ? -11.178 -33.654 30.728 1.00 34.93 310 HIS A C 1
ATOM 2375 O O . HIS A 1 330 ? -12.101 -33.382 29.960 1.00 36.29 310 HIS A O 1
ATOM 2382 N N . PRO A 1 331 ? -11.373 -34.364 31.846 1.00 36.10 311 PRO A N 1
ATOM 2383 C CA . PRO A 1 331 ? -12.716 -34.867 32.197 1.00 35.99 311 PRO A CA 1
ATOM 2384 C C . PRO A 1 331 ? -13.851 -33.845 32.126 1.00 34.70 311 PRO A C 1
ATOM 2385 O O . PRO A 1 331 ? -14.994 -34.219 31.825 1.00 37.54 311 PRO A O 1
ATOM 2389 N N . TYR A 1 332 ? -13.583 -32.569 32.397 1.00 34.99 312 TYR A N 1
ATOM 2390 C CA . TYR A 1 332 ? -14.668 -31.590 32.384 1.00 36.85 312 TYR A CA 1
ATOM 2391 C C . TYR A 1 332 ? -15.321 -31.473 31.008 1.00 37.80 312 TYR A C 1
ATOM 2392 O O . TYR A 1 332 ? -16.521 -31.184 30.918 1.00 35.75 312 TYR A O 1
ATOM 2401 N N . LEU A 1 333 ? -14.550 -31.672 29.935 1.00 30.93 313 LEU A N 1
ATOM 2402 C CA . LEU A 1 333 ? -15.005 -31.522 28.556 1.00 33.54 313 LEU A CA 1
ATOM 2403 C C . LEU A 1 333 ? -15.314 -32.864 27.901 1.00 41.47 313 LEU A C 1
ATOM 2404 O O . LEU A 1 333 ? -15.371 -32.959 26.667 1.00 37.88 313 LEU A O 1
ATOM 2409 N N . GLU A 1 334 ? -15.525 -33.900 28.716 1.00 39.86 314 GLU A N 1
ATOM 2410 C CA . GLU A 1 334 ? -15.678 -35.252 28.195 1.00 41.34 314 GLU A CA 1
ATOM 2411 C C . GLU A 1 334 ? -16.862 -35.385 27.247 1.00 43.74 314 GLU A C 1
ATOM 2412 O O . GLU A 1 334 ? -16.814 -36.198 26.316 1.00 45.44 314 GLU A O 1
ATOM 2418 N N . GLN A 1 335 ? -17.937 -34.621 27.453 1.00 40.99 315 GLN A N 1
ATOM 2419 C CA . GLN A 1 335 ? -19.074 -34.825 26.565 1.00 44.84 315 GLN A CA 1
ATOM 2420 C C . GLN A 1 335 ? -18.859 -34.212 25.186 1.00 44.93 315 GLN A C 1
ATOM 2421 O O . GLN A 1 335 ? -19.652 -34.488 24.276 1.00 45.19 315 GLN A O 1
ATOM 2427 N N . TYR A 1 336 ? -17.801 -33.418 25.005 1.00 40.01 316 TYR A N 1
ATOM 2428 C CA . TYR A 1 336 ? -17.497 -32.791 23.724 1.00 42.99 316 TYR A CA 1
ATOM 2429 C C . TYR A 1 336 ? -16.204 -33.266 23.075 1.00 40.52 316 TYR A C 1
ATOM 2430 O O . TYR A 1 336 ? -16.091 -33.164 21.852 1.00 42.25 316 TYR A O 1
ATOM 2439 N N . TYR A 1 337 ? -15.228 -33.761 23.837 1.00 37.77 317 TYR A N 1
ATOM 2440 C CA . TYR A 1 337 ? -13.960 -34.123 23.218 1.00 38.41 317 TYR A CA 1
ATOM 2441 C C . TYR A 1 337 ? -14.199 -35.190 22.168 1.00 42.68 317 TYR A C 1
ATOM 2442 O O . TYR A 1 337 ? -14.740 -36.256 22.466 1.00 45.69 317 TYR A O 1
ATOM 2451 N N . ASP A 1 338 ? -13.858 -34.870 20.927 1.00 39.77 318 ASP A N 1
ATOM 2452 C CA . ASP A 1 338 ? -14.119 -35.753 19.794 1.00 39.26 318 ASP A CA 1
ATOM 2453 C C . ASP A 1 338 ? -13.047 -35.477 18.773 1.00 43.26 318 ASP A C 1
ATOM 2454 O O . ASP A 1 338 ? -13.220 -34.645 17.864 1.00 38.05 318 ASP A O 1
ATOM 2459 N N . PRO A 1 339 ? -11.887 -36.130 18.895 1.00 41.26 319 PRO A N 1
ATOM 2460 C CA . PRO A 1 339 ? -10.764 -35.875 17.982 1.00 40.73 319 PRO A CA 1
ATOM 2461 C C . PRO A 1 339 ? -11.066 -36.156 16.515 1.00 42.20 319 PRO A C 1
ATOM 2462 O O . PRO A 1 339 ? -10.295 -35.707 15.662 1.00 46.56 319 PRO A O 1
ATOM 2466 N N . SER A 1 340 ? -12.115 -36.915 16.180 1.00 41.52 320 SER A N 1
ATOM 2467 C CA . SER A 1 340 ? -12.471 -37.053 14.775 1.00 44.74 320 SER A CA 1
ATOM 2468 C C . SER A 1 340 ? -13.202 -35.829 14.228 1.00 42.90 320 SER A C 1
ATOM 2469 O O . SER A 1 340 ? -13.372 -35.731 13.011 1.00 45.39 320 SER A O 1
ATOM 2472 N N . ASP A 1 341 ? -13.614 -34.895 15.090 1.00 39.23 321 ASP A N 1
ATOM 2473 C CA . ASP A 1 341 ? -14.354 -33.689 14.706 1.00 43.49 321 ASP A CA 1
ATOM 2474 C C . ASP A 1 341 ? -13.677 -32.439 15.254 1.00 40.66 321 ASP A C 1
ATOM 2475 O O . ASP A 1 341 ? -14.337 -31.484 15.702 1.00 37.00 321 ASP A O 1
ATOM 2480 N N . GLU A 1 342 ? -12.345 -32.409 15.213 1.00 38.26 322 GLU A N 1
ATOM 2481 C CA . GLU A 1 342 ? -11.566 -31.269 15.709 1.00 35.96 322 GLU A CA 1
ATOM 2482 C C . GLU A 1 342 ? -10.416 -31.032 14.744 1.00 42.27 322 GLU A C 1
ATOM 2483 O O . GLU A 1 342 ? -9.298 -31.532 14.939 1.00 38.34 322 GLU A O 1
ATOM 2489 N N . PRO A 1 343 ? -10.666 -30.287 13.667 1.00 39.66 323 PRO A N 1
ATOM 2490 C CA . PRO A 1 343 ? -9.698 -30.216 12.574 1.00 39.80 323 PRO A CA 1
ATOM 2491 C C . PRO A 1 343 ? -8.464 -29.438 12.982 1.00 37.10 323 PRO A C 1
ATOM 2492 O O . PRO A 1 343 ? -8.464 -28.651 13.926 1.00 31.58 323 PRO A O 1
ATOM 2496 N N . ILE A 1 344 ? -7.374 -29.724 12.279 1.00 34.88 324 ILE A N 1
ATOM 2497 C CA . ILE A 1 344 ? -6.125 -29.008 12.475 1.00 34.22 324 ILE A CA 1
ATOM 2498 C C . ILE A 1 344 ? -5.716 -28.424 11.134 1.00 36.84 324 ILE A C 1
ATOM 2499 O O . ILE A 1 344 ? -6.225 -28.814 10.084 1.00 37.33 324 ILE A O 1
ATOM 2504 N N . ALA A 1 345 ? -4.761 -27.503 11.184 1.00 36.94 325 ALA A N 1
ATOM 2505 C CA . ALA A 1 345 ? -4.240 -26.902 9.969 1.00 43.44 325 ALA A CA 1
ATOM 2506 C C . ALA A 1 345 ? -3.521 -27.956 9.153 1.00 44.80 325 ALA A C 1
ATOM 2507 O O . ALA A 1 345 ? -2.749 -28.755 9.686 1.00 45.27 325 ALA A O 1
ATOM 2509 N N . GLU A 1 346 ? -3.803 -27.968 7.850 1.00 51.35 326 GLU A N 1
ATOM 2510 C CA . GLU A 1 346 ? -3.118 -28.887 6.955 1.00 52.64 326 GLU A CA 1
ATOM 2511 C C . GLU A 1 346 ? -1.614 -28.653 6.969 1.00 55.18 326 GLU A C 1
ATOM 2512 O O . GLU A 1 346 ? -0.843 -29.605 6.797 1.00 56.17 326 GLU A O 1
ATOM 2518 N N . ALA A 1 347 ? -1.175 -27.409 7.190 1.00 50.26 327 ALA A N 1
ATOM 2519 C CA . ALA A 1 347 ? 0.251 -27.131 7.265 1.00 58.54 327 ALA A CA 1
ATOM 2520 C C . ALA A 1 347 ? 0.521 -25.937 8.169 1.00 52.49 327 ALA A C 1
ATOM 2521 O O . ALA A 1 347 ? -0.223 -24.949 8.118 1.00 55.30 327 ALA A O 1
ATOM 2523 N N . PRO A 1 348 ? 1.562 -25.997 8.998 1.00 55.00 328 PRO A N 1
ATOM 2524 C CA . PRO A 1 348 ? 1.882 -24.861 9.867 1.00 53.59 328 PRO A CA 1
ATOM 2525 C C . PRO A 1 348 ? 2.551 -23.736 9.095 1.00 59.95 328 PRO A C 1
ATOM 2526 O O . PRO A 1 348 ? 3.361 -23.971 8.195 1.00 59.05 328 PRO A O 1
ATOM 2530 N N . PHE A 1 349 ? 2.201 -22.503 9.462 1.00 53.95 329 PHE A N 1
ATOM 2531 C CA . PHE A 1 349 ? 2.918 -21.338 8.962 1.00 61.05 329 PHE A CA 1
ATOM 2532 C C . PHE A 1 349 ? 4.395 -21.430 9.329 1.00 62.85 329 PHE A C 1
ATOM 2533 O O . PHE A 1 349 ? 4.768 -22.038 10.336 1.00 67.12 329 PHE A O 1
ATOM 2541 N N . LYS A 1 350 ? 5.239 -20.800 8.513 1.00 72.73 330 LYS A N 1
ATOM 2542 C CA . LYS A 1 350 ? 6.687 -20.812 8.740 1.00 73.53 330 LYS A CA 1
ATOM 2543 C C . LYS A 1 350 ? 7.279 -19.404 8.668 1.00 74.47 330 LYS A C 1
ATOM 2544 O O . LYS A 1 350 ? 6.769 -18.473 9.296 1.00 71.84 330 LYS A O 1
ATOM 2550 N N . LEU A 1 355 ? 8.554 -8.360 9.305 1.00 89.96 335 LEU A N 1
ATOM 2551 C CA . LEU A 1 355 ? 7.552 -7.317 9.110 1.00 90.09 335 LEU A CA 1
ATOM 2552 C C . LEU A 1 355 ? 7.752 -6.151 10.077 1.00 95.44 335 LEU A C 1
ATOM 2553 O O . LEU A 1 355 ? 7.457 -5.001 9.745 1.00 94.86 335 LEU A O 1
ATOM 2558 N N . ASP A 1 356 ? 8.272 -6.454 11.269 1.00 99.12 336 ASP A N 1
ATOM 2559 C CA . ASP A 1 356 ? 8.427 -5.439 12.307 1.00 98.44 336 ASP A CA 1
ATOM 2560 C C . ASP A 1 356 ? 9.447 -4.368 11.941 1.00 100.63 336 ASP A C 1
ATOM 2561 O O . ASP A 1 356 ? 9.461 -3.303 12.568 1.00 103.46 336 ASP A O 1
ATOM 2566 N N . ASP A 1 357 ? 10.304 -4.617 10.954 1.00 101.89 337 ASP A N 1
ATOM 2567 C CA . ASP A 1 357 ? 11.278 -3.627 10.515 1.00 102.53 337 ASP A CA 1
ATOM 2568 C C . ASP A 1 357 ? 10.848 -2.913 9.242 1.00 101.10 337 ASP A C 1
ATOM 2569 O O . ASP A 1 357 ? 11.658 -2.203 8.638 1.00 104.08 337 ASP A O 1
ATOM 2574 N N . LEU A 1 358 ? 9.596 -3.082 8.824 1.00 95.28 338 LEU A N 1
ATOM 2575 C CA . LEU A 1 358 ? 9.191 -2.455 7.576 1.00 91.46 338 LEU A CA 1
ATOM 2576 C C . LEU A 1 358 ? 8.524 -1.112 7.838 1.00 86.50 338 LEU A C 1
ATOM 2577 O O . LEU A 1 358 ? 7.762 -0.977 8.800 1.00 88.68 338 LEU A O 1
ATOM 2582 N N . PRO A 1 359 ? 8.793 -0.108 7.007 1.00 88.14 339 PRO A N 1
ATOM 2583 C CA . PRO A 1 359 ? 8.100 1.177 7.150 1.00 86.57 339 PRO A CA 1
ATOM 2584 C C . PRO A 1 359 ? 6.624 1.045 6.799 1.00 80.22 339 PRO A C 1
ATOM 2585 O O . PRO A 1 359 ? 6.172 0.058 6.215 1.00 74.04 339 PRO A O 1
ATOM 2589 N N . LYS A 1 360 ? 5.867 2.084 7.164 1.00 82.74 340 LYS A N 1
ATOM 2590 C CA . LYS A 1 360 ? 4.423 2.059 6.947 1.00 74.86 340 LYS A CA 1
ATOM 2591 C C . LYS A 1 360 ? 4.072 2.101 5.464 1.00 72.28 340 LYS A C 1
ATOM 2592 O O . LYS A 1 360 ? 3.025 1.580 5.065 1.00 71.24 340 LYS A O 1
ATOM 2598 N N . GLU A 1 361 ? 4.926 2.701 4.632 1.00 72.63 341 GLU A N 1
ATOM 2599 C CA . GLU A 1 361 ? 4.653 2.705 3.198 1.00 67.87 341 GLU A CA 1
ATOM 2600 C C . GLU A 1 361 ? 4.802 1.309 2.606 1.00 70.89 341 GLU A C 1
ATOM 2601 O O . GLU A 1 361 ? 3.994 0.896 1.767 1.00 64.27 341 GLU A O 1
ATOM 2607 N N . LYS A 1 362 ? 5.825 0.564 3.031 1.00 69.98 342 LYS A N 1
ATOM 2608 C CA . LYS A 1 362 ? 5.964 -0.806 2.551 1.00 68.01 342 LYS A CA 1
ATOM 2609 C C . LYS A 1 362 ? 4.827 -1.685 3.059 1.00 65.25 342 LYS A C 1
ATOM 2610 O O . LYS A 1 362 ? 4.311 -2.527 2.316 1.00 64.94 342 LYS A O 1
ATOM 2616 N N . LEU A 1 363 ? 4.419 -1.508 4.318 1.00 63.81 343 LEU A N 1
ATOM 2617 C CA . LEU A 1 363 ? 3.296 -2.286 4.836 1.00 61.53 343 LEU A CA 1
ATOM 2618 C C . LEU A 1 363 ? 2.008 -1.952 4.093 1.00 60.27 343 LEU A C 1
ATOM 2619 O O . LEU A 1 363 ? 1.170 -2.832 3.864 1.00 54.34 343 LEU A O 1
ATOM 2624 N N . LYS A 1 364 ? 1.825 -0.682 3.719 1.00 58.50 344 LYS A N 1
ATOM 2625 C CA . LYS A 1 364 ? 0.658 -0.310 2.928 1.00 56.56 344 LYS A CA 1
ATOM 2626 C C . LYS A 1 364 ? 0.671 -0.997 1.572 1.00 58.36 344 LYS A C 1
ATOM 2627 O O . LYS A 1 364 ? -0.389 -1.367 1.054 1.00 53.22 344 LYS A O 1
ATOM 2633 N N . GLU A 1 365 ? 1.855 -1.168 0.978 1.00 57.78 345 GLU A N 1
ATOM 2634 C CA . GLU A 1 365 ? 1.958 -1.937 -0.256 1.00 56.74 345 GLU A CA 1
ATOM 2635 C C . GLU A 1 365 ? 1.500 -3.370 -0.038 1.00 58.75 345 GLU A C 1
ATOM 2636 O O . GLU A 1 365 ? 0.675 -3.892 -0.795 1.00 60.63 345 GLU A O 1
ATOM 2642 N N . LEU A 1 366 ? 2.037 -4.026 0.996 1.00 57.31 346 LEU A N 1
ATOM 2643 C CA . LEU A 1 366 ? 1.683 -5.418 1.247 1.00 56.63 346 LEU A CA 1
ATOM 2644 C C . LEU A 1 366 ? 0.197 -5.555 1.540 1.00 52.51 346 LEU A C 1
ATOM 2645 O O . LEU A 1 366 ? -0.441 -6.520 1.103 1.00 54.95 346 LEU A O 1
ATOM 2650 N N . ILE A 1 367 ? -0.377 -4.585 2.257 1.00 50.17 347 ILE A N 1
ATOM 2651 C CA . ILE A 1 367 ? -1.814 -4.601 2.513 1.00 50.87 347 ILE A CA 1
ATOM 2652 C C . ILE A 1 367 ? -2.583 -4.471 1.206 1.00 53.77 347 ILE A C 1
ATOM 2653 O O . ILE A 1 367 ? -3.561 -5.191 0.968 1.00 46.61 347 ILE A O 1
ATOM 2658 N N . PHE A 1 368 ? -2.153 -3.549 0.338 1.00 49.75 348 PHE A N 1
ATOM 2659 C CA . PHE A 1 368 ? -2.769 -3.426 -0.978 1.00 56.06 348 PHE A CA 1
ATOM 2660 C C . PHE A 1 368 ? -2.704 -4.745 -1.739 1.00 53.98 348 PHE A C 1
ATOM 2661 O O . PHE A 1 368 ? -3.667 -5.128 -2.413 1.00 55.07 348 PHE A O 1
ATOM 2669 N N . GLU A 1 369 ? -1.585 -5.464 -1.617 1.00 55.78 349 GLU A N 1
ATOM 2670 C CA . GLU A 1 369 ? -1.394 -6.697 -2.379 1.00 54.22 349 GLU A CA 1
ATOM 2671 C C . GLU A 1 369 ? -2.282 -7.827 -1.865 1.00 55.86 349 GLU A C 1
ATOM 2672 O O . GLU A 1 369 ? -2.929 -8.525 -2.656 1.00 52.44 349 GLU A O 1
ATOM 2678 N N . GLU A 1 370 ? -2.317 -8.038 -0.542 1.00 55.52 350 GLU A N 1
ATOM 2679 C CA . GLU A 1 370 ? -3.116 -9.129 0.017 1.00 58.05 350 GLU A CA 1
ATOM 2680 C C . GLU A 1 370 ? -4.610 -8.927 -0.198 1.00 55.39 350 GLU A C 1
ATOM 2681 O O . GLU A 1 370 ? -5.372 -9.899 -0.144 1.00 55.05 350 GLU A O 1
ATOM 2687 N N . THR A 1 371 ? -5.044 -7.695 -0.441 1.00 55.82 351 THR A N 1
ATOM 2688 C CA . THR A 1 371 ? -6.452 -7.380 -0.632 1.00 54.32 351 THR A CA 1
ATOM 2689 C C . THR A 1 371 ? -6.848 -7.302 -2.099 1.00 54.14 351 THR A C 1
ATOM 2690 O O . THR A 1 371 ? -8.026 -7.086 -2.397 1.00 54.02 351 THR A O 1
ATOM 2694 N N . ALA A 1 372 ? -5.898 -7.478 -3.022 1.00 56.08 352 ALA A N 1
ATOM 2695 C CA . ALA A 1 372 ? -6.203 -7.308 -4.440 1.00 60.06 352 ALA A CA 1
ATOM 2696 C C . ALA A 1 372 ? -7.208 -8.338 -4.937 1.00 60.16 352 ALA A C 1
ATOM 2697 O O . ALA A 1 372 ? -7.963 -8.060 -5.876 1.00 61.56 352 ALA A O 1
ATOM 2699 N N . ARG A 1 373 ? -7.246 -9.519 -4.317 1.00 60.12 353 ARG A N 1
ATOM 2700 C CA . ARG A 1 373 ? -8.083 -10.594 -4.838 1.00 62.69 353 ARG A CA 1
ATOM 2701 C C . ARG A 1 373 ? -9.567 -10.257 -4.775 1.00 63.15 353 ARG A C 1
ATOM 2702 O O . ARG A 1 373 ? -10.352 -10.826 -5.542 1.00 61.95 353 ARG A O 1
ATOM 2710 N N . PHE A 1 374 ? -9.967 -9.332 -3.903 1.00 61.44 354 PHE A N 1
ATOM 2711 C CA . PHE A 1 374 ? -11.365 -8.942 -3.770 1.00 62.44 354 PHE A CA 1
ATOM 2712 C C . PHE A 1 374 ? -11.758 -7.780 -4.678 1.00 64.03 354 PHE A C 1
ATOM 2713 O O . PHE A 1 374 ? -12.875 -7.267 -4.560 1.00 65.37 354 PHE A O 1
ATOM 2721 N N . GLN A 1 375 ? -10.882 -7.366 -5.586 1.00 67.19 355 GLN A N 1
ATOM 2722 C CA . GLN A 1 375 ? -11.272 -6.260 -6.453 1.00 72.64 355 GLN A CA 1
ATOM 2723 C C . GLN A 1 375 ? -11.959 -6.776 -7.715 1.00 76.75 355 GLN A C 1
ATOM 2724 O O . GLN A 1 375 ? -11.546 -7.797 -8.274 1.00 75.62 355 GLN A O 1
ATOM 2730 N N . PRO A 1 376 ? -13.006 -6.079 -8.185 1.00 85.18 356 PRO A N 1
ATOM 2731 C CA . PRO A 1 376 ? -13.659 -6.387 -9.462 1.00 85.33 356 PRO A CA 1
ATOM 2732 C C . PRO A 1 376 ? -12.789 -6.003 -10.655 1.00 81.96 356 PRO A C 1
ATOM 2733 O O . PRO A 1 376 ? -11.774 -6.666 -10.873 1.00 81.68 356 PRO A O 1
ATOM 2740 N N . ILE B 2 2 ? -21.720 -27.062 16.380 1.00 47.76 168 ILE I N 1
ATOM 2741 C CA . ILE B 2 2 ? -21.236 -28.351 16.854 1.00 47.95 168 ILE I CA 1
ATOM 2742 C C . ILE B 2 2 ? -22.342 -29.216 17.433 1.00 47.55 168 ILE I C 1
ATOM 2743 O O . ILE B 2 2 ? -22.491 -30.369 17.042 1.00 52.10 168 ILE I O 1
ATOM 2748 N N . ARG B 2 3 ? -23.106 -28.668 18.378 1.00 48.72 169 ARG I N 1
ATOM 2749 C CA . ARG B 2 3 ? -24.170 -29.453 18.991 1.00 50.17 169 ARG I CA 1
ATOM 2750 C C . ARG B 2 3 ? -25.173 -29.920 17.947 1.00 62.20 169 ARG I C 1
ATOM 2751 O O . ARG B 2 3 ? -25.590 -31.083 17.957 1.00 59.36 169 ARG I O 1
ATOM 2759 N N . ALA B 2 4 ? -25.550 -29.038 17.017 1.00 60.30 170 ALA I N 1
ATOM 2760 C CA . ALA B 2 4 ? -26.537 -29.414 16.011 1.00 63.54 170 ALA I CA 1
ATOM 2761 C C . ALA B 2 4 ? -26.003 -30.507 15.091 1.00 64.78 170 ALA I C 1
ATOM 2762 O O . ALA B 2 4 ? -26.728 -31.449 14.754 1.00 67.12 170 ALA I O 1
ATOM 2764 N N . ARG B 2 5 ? -24.734 -30.407 14.681 1.00 63.82 171 ARG I N 1
ATOM 2765 C CA . ARG B 2 5 ? -24.172 -31.430 13.803 1.00 61.74 171 ARG I CA 1
ATOM 2766 C C . ARG B 2 5 ? -24.089 -32.781 14.503 1.00 64.54 171 ARG I C 1
ATOM 2767 O O . ARG B 2 5 ? -24.346 -33.824 13.887 1.00 69.00 171 ARG I O 1
ATOM 2775 N N . ARG B 2 6 ? -23.741 -32.788 15.787 1.00 61.49 172 ARG I N 1
ATOM 2776 C CA . ARG B 2 6 ? -23.613 -34.042 16.519 1.00 66.34 172 ARG I CA 1
ATOM 2777 C C . ARG B 2 6 ? -24.937 -34.567 17.061 1.00 67.25 172 ARG I C 1
ATOM 2778 O O . ARG B 2 6 ? -24.938 -35.588 17.756 1.00 68.35 172 ARG I O 1
ATOM 2786 N N . GLY B 2 7 ? -26.053 -33.902 16.775 1.00 69.39 173 GLY I N 1
ATOM 2787 C CA . GLY B 2 7 ? -27.349 -34.438 17.153 1.00 73.70 173 GLY I CA 1
ATOM 2788 C C . GLY B 2 7 ? -27.747 -34.204 18.592 1.00 74.20 173 GLY I C 1
ATOM 2789 O O . GLY B 2 7 ? -28.622 -34.907 19.101 1.00 80.19 173 GLY I O 1
ATOM 2790 N N . LEU B 2 8 ? -27.123 -33.230 19.273 1.00 69.46 174 LEU I N 1
ATOM 2791 C CA . LEU B 2 8 ? -27.411 -32.871 20.653 1.00 70.60 174 LEU I CA 1
ATOM 2792 C C . LEU B 2 8 ? -28.518 -31.821 20.709 1.00 70.96 174 LEU I C 1
ATOM 2793 O O . LEU B 2 8 ? -28.680 -31.037 19.769 1.00 70.70 174 LEU I O 1
ATOM 2798 N N . PRO B 2 9 ? -29.296 -31.773 21.793 1.00 73.93 175 PRO I N 1
ATOM 2799 C CA . PRO B 2 9 ? -30.397 -30.805 21.859 1.00 76.98 175 PRO I CA 1
ATOM 2800 C C . PRO B 2 9 ? -29.880 -29.374 21.829 1.00 71.40 175 PRO I C 1
ATOM 2801 O O . PRO B 2 9 ? -28.751 -29.084 22.236 1.00 65.30 175 PRO I O 1
ATOM 2805 N N . ARG B 2 10 ? -30.724 -28.482 21.318 1.00 74.31 176 ARG I N 1
ATOM 2806 C CA . ARG B 2 10 ? -30.353 -27.081 21.172 1.00 70.38 176 ARG I CA 1
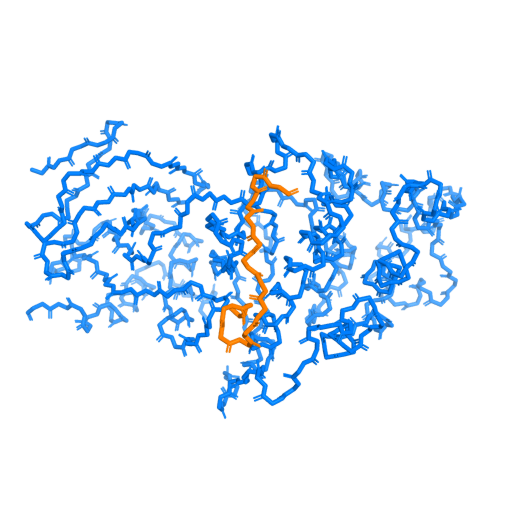ATOM 2807 C C . ARG B 2 10 ? -30.033 -26.471 22.531 1.00 66.45 176 ARG I C 1
ATOM 2808 O O . ARG B 2 10 ? -30.780 -26.643 23.497 1.00 69.30 176 ARG I O 1
ATOM 2816 N N . LEU B 2 11 ? -28.911 -25.765 22.607 1.00 60.53 177 LEU I N 1
ATOM 2817 C CA . LEU B 2 11 ? -28.513 -25.041 23.808 1.00 60.01 177 LEU I CA 1
ATOM 2818 C C . LEU B 2 11 ? -28.617 -23.552 23.512 1.00 55.98 177 LEU I C 1
ATOM 2819 O O . LEU B 2 11 ? -27.837 -23.021 22.715 1.00 60.36 177 LEU I O 1
ATOM 2824 N N . ALA B 2 12 ? -29.567 -22.883 24.156 1.00 58.50 178 ALA I N 1
ATOM 2825 C CA . ALA B 2 12 ? -29.799 -21.463 23.932 1.00 63.66 178 ALA I CA 1
ATOM 2826 C C . ALA B 2 12 ? -29.086 -20.629 24.988 1.00 63.89 178 ALA I C 1
ATOM 2827 O O . ALA B 2 12 ? -28.926 -21.047 26.138 1.00 55.91 178 ALA I O 1
ATOM 2829 N N . VAL B 2 13 ? -28.659 -19.430 24.582 1.00 61.34 179 VAL I N 1
ATOM 2830 C CA . VAL B 2 13 ? -27.993 -18.523 25.511 1.00 61.75 179 VAL I CA 1
ATOM 2831 C C . VAL B 2 13 ? -28.905 -18.190 26.683 1.00 67.77 179 VAL I C 1
ATOM 2832 O O . VAL B 2 13 ? -28.451 -18.091 27.831 1.00 70.54 179 VAL I O 1
ATOM 2836 N N . SER B 2 14 ? -30.205 -18.066 26.426 1.00 65.12 180 SER I N 1
ATOM 2837 C CA . SER B 2 14 ? -31.199 -17.623 27.394 1.00 69.79 180 SER I CA 1
ATOM 2838 C C . SER B 2 14 ? -31.650 -18.717 28.361 1.00 74.75 180 SER I C 1
ATOM 2839 O O . SER B 2 14 ? -32.710 -18.571 28.982 1.00 76.59 180 SER I O 1
ATOM 2842 N N . ASP B 2 15 ? -30.895 -19.802 28.494 1.00 82.10 181 ASP I N 1
ATOM 2843 C CA . ASP B 2 15 ? -31.285 -20.899 29.369 1.00 83.16 181 ASP I CA 1
ATOM 2844 C C . ASP B 2 15 ? -30.057 -21.602 29.937 1.00 82.56 181 ASP I C 1
ATOM 2845 O O . ASP B 2 15 ? -29.843 -21.629 31.151 1.00 84.87 181 ASP I O 1
#

Secondary structure (DSSP, 8-state):
-EEETTEEE--TTTEEEEEEEEE-SS-EEEEEEETTTTEEEEEEEE--TTSHHHHHHHHHHHHHHTT---TTB--EEEEE--SSTTT---EEEEEE--SEEHHHHHTT-PPPHHHHHHHHHHHHHHHHHHHHTTEE-----GGGEEE-TT--EEE---TT-EE---S--S--TT--HHHHTT-----THHHHHHHHHHHHHHHHSS-SS--SSHHHHHHHHHHHH-SPPHHHHHT---HHHHHHHHHSPP-PPPPHHHH-TTS-HHHHHHHHHHS-SSTTTSPPHHHHHTSGGGTTT--GGG----SS----TT--HHHHHHHHHHHTGGG--/-TTTTTPPP--TT-

Solvent-accessible surface area: 16862 Å² total; per-residue (Å²): 136,79,127,14,170,64,78,66,1,78,3,47,128,70,2,43,104,27,58,65,64,18,100,62,47,37,14,10,34,0,10,0,70,1,54,120,87,129,82,93,5,9,0,36,21,11,63,1,23,133,106,59,47,66,0,13,24,6,2,14,9,1,77,13,3,29,109,16,221,18,71,1,7,1,26,21,59,13,1,40,14,25,97,56,52,127,121,0,145,43,0,11,2,0,19,68,62,22,111,33,19,0,102,87,12,10,132,108,51,162,16,44,71,83,4,8,5,1,1,0,0,1,0,0,5,0,0,17,10,0,6,35,0,44,0,8,0,55,12,1,21,2,46,3,0,31,0,30,56,55,0,45,1,38,0,16,26,0,1,9,1,71,61,66,98,130,26,151,16,70,31,80,92,17,21,0,1,8,18,19,5,72,19,129,74,51,74,78,13,6,1,2,0,7,0,0,2,0,0,0,8,2,37,45,49,180,36,19,2,38,17,192,102,40,91,43,2,1,58,70,0,3,31,23,29,5,39,23,60,143,94,26,17,96,25,1,129,40,160,172,12,80,101,61,10,113,78,39,92,146,46,116,120,28,57,19,97,162,67,14,99,148,27,44,89,109,0,14,60,0,0,49,78,0,3,35,14,10,22,152,127,8,24,115,16,64,101,0,0,53,13,74,13,0,137,114,3,68,47,80,109,34,8,68,100,12,166,68,74,49,223,96,87,126,40,78,83,110,83,0,38,81,36,1,48,110,35,0,48,153,50,58,172,12,28,96,126,62,67,64,99,180,20,22,22,102,128

Nearest PDB structures (foldseek):
  7ugb-assembly1_A  TM=1.003E+00  e=2.712E-63  Rattus norvegicus
  4iz7-assembly1_C  TM=9.870E-01  e=7.072E-56  Homo sapiens
  4qp6-assembly1_A  TM=9.645E-01  e=3.258E-53  Homo sapiens
  4qp2-assembly1_A  TM=9.644E-01  e=5.968E-52  Homo sapiens
  3flw-assembly1_A  TM=8.912E-01  e=9.916E-35  Homo sapiens